Protein AF-A0A2D4N8Z3-F1 (afdb_monomer_lite)

Foldseek 3Di:
DPFDADPVRHTDAQADDDPDDPVVRVVNSVVSVVVVCVVVVVVPCVVPVPPPPPPLLPPPPLCDVVLDPPPDPPCVSVVVSVVSCVVNVVDPPDDQALVNLVVVLVVLVVLLVVLVVLVVVQVVLVVVPPPDDPVVNVVCCVVVVRNQDPVSNVVSVVSNVVSVVSSVVSVVVSVVNPPPDDPPPPPPPPDDDDDDDDDDDDDDDDDPDDDDDDDD

Sequence (216 aa):
MLPIDDASGKQLVAEAIHSGKKKEAMIQCSLEACRILDARGVLRQEAVSRKRKAKNWEEEDFYDSDDDIFLDRTGVIEQKRLNRMKKAGKIDEKPETYDSLVAKLHAAERELSEIAEKLKSSSTTQSHSATQDSLDEFMTEIKSECSVDSVTRKKLHLRTFELRKEQQRLKGLIKIVTPASMPELKSQLQNQHPESQNKPKKLTLPLFGAMKGGSK

pLDDT: mean 75.11, std 15.16, range [33.44, 95.69]

Secondary structure (DSSP, 8-state):
----B-TTSPBP------SS-HHHHHHHHHHHHHHHHHHTTTTTHHHH--------TTTS-SS-TT--GGG-SS-HHHHHHHHHHHHTTSS--PPPPHHHHHHHHHHHHHHHHHHHHHHHHHHHTTTT-TT--HHHHHHHHHHHS----HHHHHHHHHHHHHHHHHHHHHHHHHHHHS---PPP---TTS--------PPPP--------------

Radius of gyration: 39.73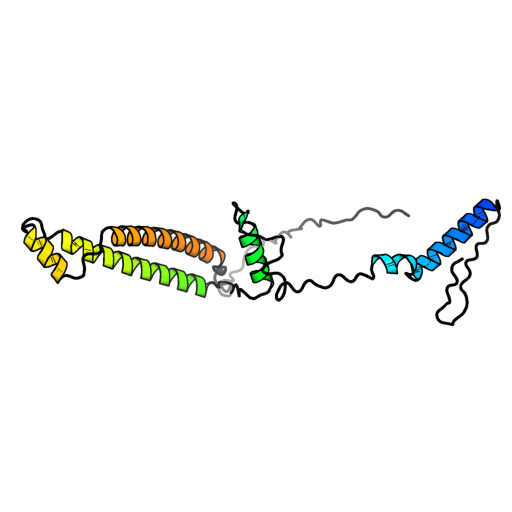 Å; chains: 1; bounding box: 90×36×114 Å

Organism: NCBI:txid129469

Structure (mmCIF, N/CA/C/O backbone):
data_AF-A0A2D4N8Z3-F1
#
_entry.id   AF-A0A2D4N8Z3-F1
#
loop_
_atom_site.group_PDB
_atom_site.id
_atom_site.type_symbol
_atom_site.label_atom_id
_atom_site.label_alt_id
_atom_site.label_comp_id
_atom_site.label_asym_id
_atom_site.label_entity_id
_atom_site.label_seq_id
_atom_site.pdbx_PDB_ins_code
_atom_site.Cartn_x
_atom_site.Cartn_y
_atom_site.Cartn_z
_atom_site.occupancy
_atom_site.B_iso_or_equiv
_atom_site.auth_seq_id
_atom_site.auth_comp_id
_atom_site.auth_asym_id
_atom_site.auth_atom_id
_atom_site.pdbx_PDB_model_num
ATOM 1 N N . MET A 1 1 ? 40.801 -1.150 -44.425 1.00 55.19 1 MET A N 1
ATOM 2 C CA . MET A 1 1 ? 39.730 -2.147 -44.232 1.00 55.19 1 MET A CA 1
ATOM 3 C C . MET A 1 1 ? 40.100 -2.973 -43.021 1.00 55.19 1 MET A C 1
ATOM 5 O O . MET A 1 1 ? 41.228 -3.449 -42.985 1.00 55.19 1 MET A O 1
ATOM 9 N N . LEU A 1 2 ? 39.219 -3.072 -42.022 1.00 66.56 2 LEU A N 1
ATOM 10 C CA . LEU A 1 2 ? 39.404 -4.052 -40.950 1.00 66.56 2 LEU A CA 1
ATOM 11 C C . LEU A 1 2 ? 39.270 -5.446 -41.588 1.00 66.56 2 LEU A C 1
ATOM 13 O O . LEU A 1 2 ? 38.292 -5.658 -42.307 1.00 66.56 2 LEU A O 1
ATOM 17 N N . PRO A 1 3 ? 40.231 -6.364 -41.406 1.00 73.69 3 PRO A N 1
ATOM 18 C CA . PRO A 1 3 ? 40.090 -7.725 -41.903 1.00 73.69 3 PRO A CA 1
ATOM 19 C C . PRO A 1 3 ? 38.982 -8.419 -41.111 1.00 73.69 3 PRO A C 1
ATOM 21 O O . PRO A 1 3 ? 39.050 -8.519 -39.888 1.00 73.69 3 PRO A O 1
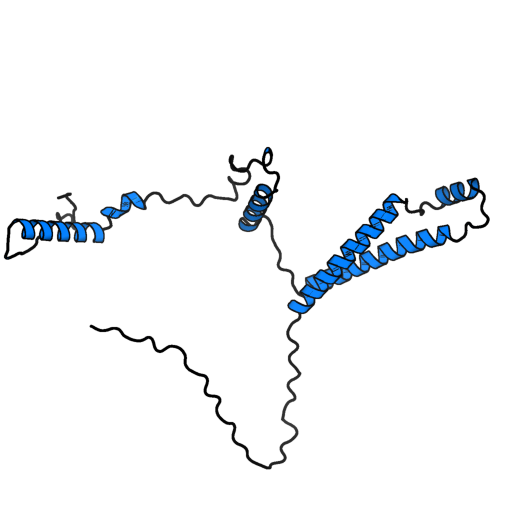ATOM 24 N N . ILE A 1 4 ? 37.930 -8.834 -41.813 1.00 74.31 4 ILE A N 1
ATOM 25 C CA . ILE A 1 4 ? 36.803 -9.563 -41.238 1.00 74.31 4 ILE A CA 1
ATOM 26 C C . ILE A 1 4 ? 36.542 -10.754 -42.130 1.00 74.31 4 ILE A C 1
ATOM 28 O O . ILE A 1 4 ? 36.331 -10.597 -43.333 1.00 74.31 4 ILE A O 1
ATOM 32 N N . ASP A 1 5 ? 36.528 -11.927 -41.521 1.00 81.44 5 ASP A N 1
ATOM 33 C CA . ASP A 1 5 ? 36.299 -13.175 -42.225 1.00 81.44 5 ASP A CA 1
ATOM 34 C C . ASP A 1 5 ? 34.818 -13.542 -42.203 1.00 81.44 5 ASP A C 1
ATOM 36 O O . ASP A 1 5 ? 34.089 -13.280 -41.243 1.00 81.44 5 ASP A O 1
ATOM 40 N N . ASP A 1 6 ? 34.334 -14.121 -43.295 1.00 74.75 6 ASP A N 1
ATOM 41 C CA . ASP A 1 6 ? 33.031 -14.770 -43.361 1.00 74.75 6 ASP A CA 1
ATOM 42 C C . ASP A 1 6 ? 32.989 -16.043 -42.501 1.00 74.75 6 ASP A C 1
ATOM 44 O O . ASP A 1 6 ? 34.025 -16.566 -42.102 1.00 74.75 6 ASP A O 1
ATOM 48 N N . ALA A 1 7 ? 31.799 -16.596 -42.253 1.00 73.56 7 ALA A N 1
ATOM 49 C CA . ALA A 1 7 ? 31.618 -17.849 -41.509 1.00 73.56 7 ALA A CA 1
ATOM 50 C C . ALA A 1 7 ? 32.397 -19.039 -42.115 1.00 73.56 7 ALA A C 1
ATOM 52 O O . ALA A 1 7 ? 32.609 -20.050 -41.456 1.00 73.56 7 ALA A O 1
ATOM 53 N N . SER A 1 8 ? 32.842 -18.906 -43.369 1.00 76.31 8 SER A N 1
ATOM 54 C CA . SER A 1 8 ? 33.697 -19.860 -44.086 1.00 76.31 8 SER A CA 1
ATOM 55 C C . SER A 1 8 ? 35.198 -19.505 -44.068 1.00 76.31 8 SER A C 1
ATOM 57 O O . SER A 1 8 ? 35.959 -20.084 -44.839 1.00 76.31 8 SER A O 1
ATOM 59 N N . GLY A 1 9 ? 35.634 -18.532 -43.258 1.00 75.56 9 GLY A N 1
ATOM 60 C CA . GLY A 1 9 ? 37.043 -18.135 -43.107 1.00 75.56 9 GLY A CA 1
ATOM 61 C C . GLY A 1 9 ? 37.635 -17.346 -44.283 1.00 75.56 9 GLY A C 1
ATOM 62 O O . GLY A 1 9 ? 38.851 -17.230 -44.393 1.00 75.56 9 GLY A O 1
ATOM 63 N N . LYS A 1 10 ? 36.799 -16.838 -45.197 1.00 80.38 10 LYS A N 1
ATOM 64 C CA . LYS A 1 10 ? 37.240 -16.007 -46.328 1.00 80.38 10 LYS A CA 1
ATOM 65 C C . LYS A 1 10 ? 37.156 -14.533 -45.963 1.00 80.38 10 LYS A C 1
ATOM 67 O O . LYS A 1 10 ? 36.121 -14.102 -45.458 1.00 80.38 10 LYS A O 1
ATOM 72 N N . GLN A 1 11 ? 38.190 -13.766 -46.298 1.00 80.69 11 GLN A N 1
ATOM 73 C CA . GLN A 1 11 ? 38.194 -12.323 -46.084 1.00 80.69 11 GLN A CA 1
ATOM 74 C C . GLN A 1 11 ? 37.061 -11.656 -46.870 1.00 80.69 11 GLN A C 1
ATOM 76 O O . GLN A 1 11 ? 36.937 -11.831 -48.084 1.00 80.69 11 GLN A O 1
ATOM 81 N N . LEU A 1 12 ? 36.252 -10.858 -46.179 1.00 79.94 12 LEU A N 1
ATOM 82 C CA . LEU A 1 12 ? 35.249 -10.024 -46.818 1.00 79.94 12 LEU A CA 1
ATOM 83 C C . LEU A 1 12 ? 35.887 -8.815 -47.493 1.00 79.94 12 LEU A C 1
ATOM 85 O O . LEU A 1 12 ? 36.672 -8.080 -46.889 1.00 79.94 12 LEU A O 1
ATOM 89 N N . VAL A 1 13 ? 35.463 -8.569 -48.729 1.00 82.62 13 VAL A N 1
ATOM 90 C CA . VAL A 1 13 ? 35.877 -7.416 -49.524 1.00 82.62 13 VAL A CA 1
ATOM 91 C C . VAL A 1 13 ? 34.629 -6.653 -49.955 1.00 82.62 13 VAL A C 1
ATOM 93 O O . VAL A 1 13 ? 33.681 -7.240 -50.469 1.00 82.62 13 VAL A O 1
ATOM 96 N N . ALA A 1 14 ? 34.621 -5.343 -49.709 1.00 84.88 14 ALA A N 1
ATOM 97 C CA . ALA A 1 14 ? 33.576 -4.449 -50.189 1.00 84.88 14 ALA A CA 1
ATOM 98 C C . ALA A 1 14 ? 33.980 -3.890 -51.557 1.00 84.88 14 ALA A C 1
ATOM 100 O O . ALA A 1 14 ? 34.987 -3.188 -51.672 1.00 84.88 14 ALA A O 1
ATOM 101 N N . GLU A 1 15 ? 33.184 -4.172 -52.582 1.00 82.75 15 GLU A N 1
ATOM 102 C CA . GLU A 1 15 ? 33.399 -3.685 -53.944 1.00 82.75 15 GLU A CA 1
ATOM 103 C C . GLU A 1 15 ? 32.228 -2.798 -54.367 1.00 82.75 15 GLU A C 1
ATOM 105 O O . GLU A 1 15 ? 31.073 -3.083 -54.058 1.00 82.75 15 GLU A O 1
ATOM 110 N N . ALA A 1 16 ? 32.524 -1.707 -55.072 1.00 84.56 16 ALA A N 1
ATOM 111 C CA . ALA A 1 16 ? 31.513 -0.809 -55.617 1.00 84.56 16 ALA A CA 1
ATOM 112 C C . ALA A 1 16 ? 31.880 -0.436 -57.055 1.00 84.56 16 ALA A C 1
ATOM 114 O O . ALA A 1 16 ? 32.985 0.042 -57.322 1.00 84.56 16 ALA A O 1
ATOM 115 N N . ILE A 1 17 ? 30.942 -0.640 -57.980 1.00 83.44 17 ILE A N 1
ATOM 116 C CA . ILE A 1 17 ? 31.103 -0.286 -59.392 1.00 83.44 17 ILE A CA 1
ATOM 117 C C . ILE A 1 17 ? 30.515 1.111 -59.588 1.00 83.44 17 ILE A C 1
ATOM 119 O O . ILE A 1 17 ? 29.302 1.292 -59.511 1.00 83.44 17 ILE A O 1
ATOM 123 N N . HIS A 1 18 ? 31.369 2.107 -59.837 1.00 84.06 18 HIS A N 1
ATOM 124 C CA . HIS A 1 18 ? 30.940 3.487 -60.086 1.00 84.06 18 HIS A CA 1
ATOM 125 C C . HIS A 1 18 ? 31.576 4.041 -61.359 1.00 84.06 18 HIS A C 1
ATOM 127 O O . HIS A 1 18 ? 32.795 4.182 -61.443 1.00 84.06 18 HIS A O 1
ATOM 133 N N . SER A 1 19 ? 30.743 4.401 -62.336 1.00 77.94 19 SER A N 1
ATOM 134 C CA . SER A 1 19 ? 31.169 5.067 -63.570 1.00 77.94 19 SER A CA 1
ATOM 135 C C . SER A 1 19 ? 31.131 6.586 -63.379 1.00 77.94 19 SER A C 1
ATOM 137 O O . SER A 1 19 ? 30.211 7.261 -63.835 1.00 77.94 19 SER A O 1
ATOM 139 N N . GLY A 1 20 ? 32.116 7.128 -62.659 1.00 82.12 20 GLY A N 1
ATOM 140 C CA . GLY A 1 20 ? 32.196 8.558 -62.348 1.00 82.12 20 GLY A CA 1
ATOM 141 C C . GLY A 1 20 ? 33.556 8.979 -61.790 1.00 82.12 20 GLY A C 1
ATOM 142 O O . GLY A 1 20 ? 34.587 8.376 -62.088 1.00 82.12 20 GLY A O 1
ATOM 143 N N . LYS A 1 21 ? 33.592 10.040 -60.972 1.00 87.62 21 LYS A N 1
ATOM 144 C CA . LYS A 1 21 ? 34.851 10.548 -60.394 1.00 87.62 21 LYS A CA 1
ATOM 145 C C . LYS A 1 21 ? 35.419 9.557 -59.370 1.00 87.62 21 LYS A C 1
ATOM 147 O O . LYS A 1 21 ? 34.685 9.020 -58.545 1.00 87.62 21 LYS A O 1
ATOM 152 N N . LYS A 1 22 ? 36.752 9.418 -59.316 1.00 87.31 22 LYS A N 1
ATOM 153 C CA . LYS A 1 22 ? 37.460 8.546 -58.346 1.00 87.31 22 LYS A CA 1
ATOM 154 C C . LYS A 1 22 ? 37.042 8.788 -56.886 1.00 87.31 22 LYS A C 1
ATOM 156 O O . LYS A 1 22 ? 36.983 7.847 -56.101 1.00 87.31 22 LYS A O 1
ATOM 161 N N . LYS A 1 23 ? 36.738 10.041 -56.521 1.00 88.88 23 LYS A N 1
ATOM 162 C CA . LYS A 1 23 ? 36.274 10.402 -55.169 1.00 88.88 23 LYS A CA 1
ATOM 163 C C . LYS A 1 23 ? 34.914 9.783 -54.836 1.00 88.88 23 LYS A C 1
ATOM 165 O O . LYS A 1 23 ? 34.728 9.303 -53.727 1.00 88.88 23 LYS A O 1
ATOM 170 N N . GLU A 1 24 ? 33.992 9.751 -55.790 1.00 88.50 24 GLU A N 1
ATOM 171 C CA . GLU A 1 24 ? 32.655 9.182 -55.591 1.00 88.50 24 GLU A CA 1
ATOM 172 C C . GLU A 1 24 ? 32.711 7.655 -55.509 1.00 88.50 24 GLU A C 1
ATOM 174 O O . GLU A 1 24 ? 32.076 7.076 -54.634 1.00 88.50 24 GLU A O 1
ATOM 179 N N . ALA A 1 25 ? 33.553 7.013 -56.328 1.00 88.81 25 ALA A N 1
ATOM 180 C CA . ALA A 1 25 ? 33.788 5.569 -56.252 1.00 88.81 25 ALA A CA 1
ATOM 181 C C . ALA A 1 25 ? 34.316 5.145 -54.868 1.00 88.81 25 ALA A C 1
ATOM 183 O O . ALA A 1 25 ? 33.864 4.155 -54.297 1.00 88.81 25 ALA A O 1
ATOM 184 N N . MET A 1 26 ? 35.229 5.936 -54.294 1.00 88.25 26 MET A N 1
ATOM 185 C CA . MET A 1 26 ? 35.766 5.700 -52.951 1.00 88.25 26 MET A CA 1
ATOM 186 C C . MET A 1 26 ? 34.698 5.856 -51.864 1.00 88.25 26 MET A C 1
ATOM 188 O O . MET A 1 26 ? 34.620 5.021 -50.967 1.00 88.25 26 MET A O 1
ATOM 192 N N . ILE A 1 27 ? 33.861 6.894 -51.957 1.00 91.25 27 ILE A N 1
ATOM 193 C CA . ILE A 1 27 ? 32.764 7.115 -51.007 1.00 91.25 27 ILE A CA 1
ATOM 194 C C . ILE A 1 27 ? 31.776 5.942 -51.066 1.00 91.25 27 ILE A C 1
ATOM 196 O O . ILE A 1 27 ? 31.441 5.386 -50.024 1.00 91.25 27 ILE A O 1
ATOM 200 N N . GLN A 1 28 ? 31.376 5.500 -52.260 1.00 90.25 28 GLN A N 1
ATOM 201 C CA . GLN A 1 28 ? 30.469 4.355 -52.418 1.00 90.25 28 GLN A CA 1
ATOM 202 C C . GLN A 1 28 ? 31.070 3.055 -51.862 1.00 90.25 28 GLN A C 1
ATOM 204 O O . GLN A 1 28 ? 30.421 2.368 -51.080 1.00 90.25 28 GLN A O 1
ATOM 209 N N . CYS A 1 29 ? 32.340 2.765 -52.163 1.00 90.06 29 CYS A N 1
ATOM 210 C CA . CYS A 1 29 ? 33.059 1.617 -51.597 1.00 90.06 29 CYS A CA 1
ATOM 211 C C . CYS A 1 29 ? 33.115 1.672 -50.057 1.00 90.06 29 CYS A C 1
ATOM 213 O O . CYS A 1 29 ? 32.877 0.669 -49.384 1.00 90.06 29 CYS A O 1
ATOM 215 N N . SER A 1 30 ? 33.360 2.854 -49.478 1.00 89.81 30 SER A N 1
ATOM 216 C CA . SER A 1 30 ? 33.362 3.032 -48.021 1.00 89.81 30 SER A CA 1
ATOM 217 C C . SER A 1 30 ? 31.981 2.828 -47.389 1.00 89.81 30 SER A C 1
ATOM 219 O O . SER A 1 30 ? 31.884 2.223 -46.323 1.00 89.81 30 SER A O 1
ATOM 221 N N . LEU A 1 31 ? 30.909 3.264 -48.058 1.00 91.06 31 LEU A N 1
ATOM 222 C CA . LEU A 1 31 ? 29.537 3.082 -47.586 1.00 91.06 31 LEU A CA 1
ATOM 223 C C . LEU A 1 31 ? 29.117 1.611 -47.617 1.00 91.06 31 LEU A C 1
ATOM 225 O O . LEU A 1 31 ? 28.527 1.133 -46.649 1.00 91.06 31 LEU A O 1
ATOM 229 N N . GLU A 1 32 ? 29.461 0.882 -48.679 1.00 90.50 32 GLU A N 1
ATOM 230 C CA . GLU A 1 32 ? 29.228 -0.564 -48.759 1.00 90.50 32 GLU A CA 1
ATOM 231 C C . GLU A 1 32 ? 29.992 -1.322 -47.671 1.00 90.50 32 GLU A C 1
ATOM 233 O O . GLU A 1 32 ? 29.426 -2.179 -46.992 1.00 90.50 32 GLU A O 1
ATOM 238 N N . ALA A 1 33 ? 31.240 -0.937 -47.396 1.00 90.12 33 ALA A N 1
ATOM 239 C CA . ALA A 1 33 ? 31.985 -1.509 -46.281 1.00 90.12 33 ALA A CA 1
ATOM 240 C C . ALA A 1 33 ? 31.293 -1.262 -44.929 1.00 90.12 33 ALA A C 1
ATOM 242 O O . ALA A 1 33 ? 31.143 -2.189 -44.136 1.00 90.12 33 ALA A O 1
ATOM 243 N N . CYS A 1 34 ? 30.816 -0.041 -44.667 1.00 88.56 34 CYS A N 1
ATOM 244 C CA . CYS A 1 34 ? 30.074 0.268 -43.442 1.00 88.56 34 CYS A CA 1
ATOM 245 C C . CYS A 1 34 ? 28.765 -0.531 -43.322 1.00 88.56 34 CYS A C 1
ATOM 247 O O . CYS A 1 34 ? 28.441 -0.985 -42.225 1.00 88.56 34 CYS A O 1
ATOM 249 N N . ARG A 1 35 ? 28.041 -0.753 -44.427 1.00 88.50 35 ARG A N 1
ATOM 250 C CA . ARG A 1 35 ? 26.826 -1.590 -44.452 1.00 88.50 35 ARG A CA 1
ATOM 251 C C . ARG A 1 35 ? 27.125 -3.038 -44.076 1.00 88.50 35 ARG A C 1
ATOM 253 O O . ARG A 1 35 ? 26.424 -3.607 -43.242 1.00 88.50 35 ARG A O 1
ATOM 260 N N . ILE A 1 36 ? 28.188 -3.610 -44.639 1.00 86.94 36 ILE A N 1
ATOM 261 C CA . ILE A 1 36 ? 28.634 -4.978 -44.336 1.00 86.94 36 ILE A CA 1
ATOM 262 C C . ILE A 1 36 ? 29.028 -5.113 -42.855 1.00 86.94 36 ILE A C 1
ATOM 264 O O . ILE A 1 36 ? 28.677 -6.096 -42.201 1.00 86.94 36 ILE A O 1
ATOM 268 N N . LEU A 1 37 ? 29.718 -4.109 -42.305 1.00 85.12 37 LEU A N 1
ATOM 269 C CA . LEU A 1 37 ? 30.129 -4.069 -40.898 1.00 85.12 37 LEU A CA 1
ATOM 270 C C . LEU A 1 37 ? 28.944 -3.978 -39.922 1.00 85.12 37 LEU A C 1
ATOM 272 O O . LEU A 1 37 ? 28.943 -4.662 -38.895 1.00 85.12 37 LEU A O 1
ATOM 276 N N . ASP A 1 38 ? 27.940 -3.153 -40.234 1.00 84.56 38 ASP A N 1
ATOM 277 C CA . ASP A 1 38 ? 26.738 -2.992 -39.403 1.00 84.56 38 ASP A CA 1
ATOM 278 C C . ASP A 1 38 ? 25.848 -4.242 -39.457 1.00 84.56 38 ASP A C 1
ATOM 280 O O . ASP A 1 38 ? 25.388 -4.708 -38.416 1.00 84.56 38 ASP A O 1
ATOM 284 N N . ALA A 1 39 ? 25.697 -4.867 -40.634 1.00 83.31 39 ALA A N 1
ATOM 285 C CA . ALA A 1 39 ? 24.943 -6.115 -40.797 1.00 83.31 39 ALA A CA 1
ATOM 286 C C . ALA A 1 39 ? 25.495 -7.269 -39.942 1.00 83.31 39 ALA A C 1
ATOM 288 O O . ALA A 1 39 ? 24.745 -8.144 -39.512 1.00 83.31 39 ALA A O 1
ATOM 289 N N . ARG A 1 40 ? 26.803 -7.261 -39.655 1.00 79.94 40 ARG A N 1
ATOM 290 C CA . ARG A 1 40 ? 27.448 -8.234 -38.760 1.00 79.94 40 ARG A CA 1
ATOM 291 C C . ARG A 1 40 ? 27.482 -7.821 -37.295 1.00 79.94 40 ARG A C 1
ATOM 293 O O . ARG A 1 40 ? 27.953 -8.587 -36.461 1.00 79.94 40 ARG A O 1
ATOM 300 N N . GLY A 1 41 ? 27.010 -6.620 -36.968 1.00 78.00 41 GLY A N 1
ATOM 301 C CA . GLY A 1 41 ? 26.945 -6.122 -35.597 1.00 78.00 41 GLY A CA 1
ATOM 302 C C . GLY A 1 41 ? 28.301 -5.793 -34.963 1.00 78.00 41 GLY A C 1
ATOM 303 O O . GLY A 1 41 ? 28.340 -5.479 -33.773 1.00 78.00 41 GLY A O 1
ATOM 304 N N . VAL A 1 42 ? 29.398 -5.802 -35.732 1.00 78.00 42 VAL A N 1
ATOM 305 C CA . VAL A 1 42 ? 30.759 -5.521 -35.232 1.00 78.00 42 VAL A CA 1
ATOM 306 C C . VAL A 1 42 ? 30.869 -4.080 -34.723 1.00 78.00 42 VAL A C 1
ATOM 308 O O . VAL A 1 42 ? 31.531 -3.820 -33.725 1.00 78.00 42 VAL A O 1
ATOM 311 N N . LEU A 1 43 ? 30.148 -3.140 -35.344 1.00 72.25 43 LEU A N 1
ATOM 312 C CA . LEU A 1 43 ? 30.168 -1.721 -34.962 1.00 72.25 43 LEU A CA 1
ATOM 313 C C . LEU A 1 43 ? 29.437 -1.414 -33.644 1.00 72.25 43 LEU A C 1
ATOM 315 O O . LEU A 1 43 ? 29.657 -0.356 -33.060 1.00 72.25 43 LEU A O 1
ATOM 319 N N . ARG A 1 44 ? 28.545 -2.298 -33.173 1.00 67.50 44 ARG A N 1
ATOM 320 C CA . ARG A 1 44 ? 27.680 -2.041 -32.002 1.00 67.50 44 ARG A CA 1
ATOM 321 C C . ARG A 1 44 ? 28.031 -2.874 -30.769 1.00 67.50 44 ARG A C 1
ATOM 323 O O . ARG A 1 44 ? 27.506 -2.594 -29.692 1.00 67.50 44 ARG A O 1
ATOM 330 N N . GLN A 1 45 ? 28.915 -3.867 -30.886 1.00 61.34 45 GLN A N 1
ATOM 331 C CA . GLN A 1 45 ? 29.273 -4.759 -29.776 1.00 61.34 45 GLN A CA 1
ATOM 332 C C . GLN A 1 45 ? 29.894 -4.025 -28.571 1.00 61.34 45 GLN A C 1
ATOM 334 O O . GLN A 1 45 ? 29.578 -4.370 -27.432 1.00 61.34 45 GLN A O 1
ATOM 339 N N . GLU A 1 46 ? 30.692 -2.974 -28.780 1.00 57.69 46 GLU A N 1
ATOM 340 C CA . GLU A 1 46 ? 31.329 -2.217 -27.683 1.00 57.69 46 GLU A CA 1
ATOM 341 C C . GLU A 1 46 ? 30.337 -1.399 -26.836 1.00 57.69 46 GLU A C 1
ATOM 343 O O . GLU A 1 46 ? 30.551 -1.200 -25.639 1.00 57.69 46 GLU A O 1
ATOM 348 N N . ALA A 1 47 ? 29.214 -0.964 -27.417 1.00 57.12 47 ALA A N 1
ATOM 349 C CA . ALA A 1 47 ? 28.211 -0.161 -26.713 1.00 57.12 47 ALA A CA 1
ATOM 350 C C . ALA A 1 47 ? 27.174 -1.004 -25.944 1.00 57.12 47 ALA A C 1
ATOM 352 O O . ALA A 1 47 ? 26.507 -0.485 -25.049 1.00 57.12 47 ALA A O 1
ATOM 353 N N . VAL A 1 48 ? 27.034 -2.296 -26.270 1.00 55.00 48 VAL A N 1
ATOM 354 C CA . VAL A 1 48 ? 25.950 -3.164 -25.760 1.00 55.00 48 VAL A CA 1
ATOM 355 C C . VAL A 1 48 ? 26.467 -4.317 -24.881 1.00 55.00 48 VAL A C 1
ATOM 357 O O . VAL A 1 48 ? 25.696 -4.896 -24.117 1.00 55.00 48 VAL A O 1
ATOM 360 N N . SER A 1 49 ? 27.769 -4.635 -24.899 1.00 53.34 49 SER A N 1
ATOM 361 C CA . SER A 1 49 ? 28.336 -5.755 -24.120 1.00 53.34 49 SER A CA 1
ATOM 362 C C . SER A 1 49 ? 28.433 -5.509 -22.610 1.00 53.34 49 SER A C 1
ATOM 364 O O . SER A 1 49 ? 28.572 -6.463 -21.841 1.00 53.34 49 SER A O 1
ATOM 366 N N . ARG A 1 50 ? 28.267 -4.264 -22.139 1.00 58.50 50 ARG A N 1
ATOM 367 C CA . ARG A 1 50 ? 28.010 -3.993 -20.717 1.00 58.50 50 ARG A CA 1
ATOM 368 C C . ARG A 1 50 ? 26.569 -4.372 -20.387 1.00 58.50 50 ARG A C 1
ATOM 370 O O . ARG A 1 50 ? 25.712 -3.515 -20.182 1.00 58.50 50 ARG A O 1
ATOM 377 N N . LYS A 1 51 ? 26.311 -5.681 -20.324 1.00 58.38 51 LYS A N 1
ATOM 378 C CA . LYS A 1 51 ? 25.109 -6.253 -19.721 1.00 58.38 51 LYS A CA 1
ATOM 379 C C . LYS A 1 51 ? 25.043 -5.709 -18.296 1.00 58.38 51 LYS A C 1
ATOM 381 O O . LYS A 1 51 ? 25.799 -6.144 -17.429 1.00 58.38 51 LYS A O 1
ATOM 386 N N . ARG A 1 52 ? 24.209 -4.687 -18.074 1.00 62.19 52 ARG A N 1
ATOM 387 C CA . ARG A 1 52 ? 23.958 -4.148 -16.735 1.00 62.19 52 ARG A CA 1
ATOM 388 C C . ARG A 1 52 ? 23.506 -5.336 -15.897 1.00 62.19 52 ARG A C 1
ATOM 390 O O . ARG A 1 52 ? 22.495 -5.953 -16.233 1.00 62.19 52 ARG A O 1
ATOM 397 N N . LYS A 1 53 ? 24.296 -5.711 -14.885 1.00 63.03 53 LYS A N 1
ATOM 398 C CA . LYS A 1 53 ? 23.872 -6.723 -13.917 1.00 63.03 53 LYS A CA 1
ATOM 399 C C . LYS A 1 53 ? 22.497 -6.280 -13.424 1.00 63.03 53 LYS A C 1
ATOM 401 O O . LYS A 1 53 ? 22.329 -5.109 -13.080 1.00 63.03 53 LYS A O 1
ATOM 406 N N . ALA A 1 54 ? 21.507 -7.166 -13.493 1.00 61.44 54 ALA A N 1
ATOM 407 C CA . ALA A 1 54 ? 20.225 -6.893 -12.868 1.00 61.44 54 ALA A CA 1
ATOM 408 C C . ALA A 1 54 ? 20.534 -6.677 -11.384 1.00 61.44 54 ALA A C 1
ATOM 410 O O . ALA A 1 54 ? 20.988 -7.608 -10.725 1.00 61.44 54 ALA A O 1
ATOM 411 N N . LYS A 1 55 ? 20.432 -5.424 -10.920 1.00 64.25 55 LYS A N 1
ATOM 412 C CA . LYS A 1 55 ? 20.714 -5.054 -9.530 1.00 64.25 55 LYS A CA 1
ATOM 413 C C . LYS A 1 55 ? 19.768 -5.903 -8.681 1.00 64.25 55 LYS A C 1
ATOM 415 O O . LYS A 1 55 ? 18.551 -5.796 -8.852 1.00 64.25 55 LYS A O 1
ATOM 420 N N . ASN A 1 56 ? 20.319 -6.825 -7.892 1.00 58.53 56 ASN A N 1
ATOM 421 C CA . ASN A 1 56 ? 19.526 -7.712 -7.054 1.00 58.53 56 ASN A CA 1
ATOM 422 C C . ASN A 1 56 ? 19.085 -6.905 -5.831 1.00 58.53 56 ASN A C 1
ATOM 424 O O . ASN A 1 56 ? 19.776 -6.857 -4.817 1.00 58.53 56 ASN A O 1
ATOM 428 N N . TRP A 1 57 ? 17.966 -6.189 -5.971 1.00 61.16 57 TRP A N 1
ATOM 429 C CA . TRP A 1 57 ? 17.443 -5.274 -4.949 1.00 61.16 57 TRP A CA 1
ATOM 430 C C . TRP A 1 57 ? 17.164 -5.963 -3.603 1.00 61.16 57 TRP A C 1
ATOM 432 O O . TRP A 1 57 ? 17.037 -5.280 -2.591 1.00 61.16 57 TRP A O 1
ATOM 442 N N . GLU A 1 58 ? 17.040 -7.292 -3.596 1.00 57.03 58 GLU A N 1
ATOM 443 C CA . GLU A 1 58 ? 16.733 -8.089 -2.410 1.00 57.03 58 GLU A CA 1
ATOM 444 C C . GLU A 1 58 ? 17.923 -8.232 -1.446 1.00 57.03 58 GLU A C 1
ATOM 446 O O . GLU A 1 58 ? 17.719 -8.223 -0.233 1.00 57.03 58 GLU A O 1
ATOM 451 N N . GLU A 1 59 ? 19.151 -8.323 -1.963 1.00 56.53 59 GLU A N 1
ATOM 452 C CA . GLU A 1 59 ? 20.330 -8.686 -1.160 1.00 56.53 59 GLU A CA 1
ATOM 453 C C . GLU A 1 59 ? 21.250 -7.494 -0.848 1.00 56.53 59 GLU A C 1
ATOM 455 O O . GLU A 1 59 ? 21.861 -7.469 0.218 1.00 56.53 59 GLU A O 1
ATOM 460 N N . GLU A 1 60 ? 21.329 -6.484 -1.725 1.00 56.53 60 GLU A N 1
ATOM 461 C CA . GLU A 1 60 ? 22.379 -5.446 -1.650 1.00 56.53 60 GLU A CA 1
ATOM 462 C C . GLU A 1 60 ? 21.865 -4.002 -1.457 1.00 56.53 60 GLU A C 1
ATOM 464 O O . GLU A 1 60 ? 22.664 -3.110 -1.194 1.00 56.53 60 GLU A O 1
ATOM 469 N N . ASP A 1 61 ? 20.556 -3.732 -1.568 1.00 61.84 61 ASP A N 1
ATOM 470 C CA . ASP A 1 61 ? 20.051 -2.368 -1.852 1.00 61.84 61 ASP A CA 1
ATOM 471 C C . ASP A 1 61 ? 19.072 -1.795 -0.811 1.00 61.84 61 ASP A C 1
ATOM 473 O O . ASP A 1 61 ? 18.262 -0.897 -1.073 1.00 61.84 61 ASP A O 1
ATOM 477 N N . PHE A 1 62 ? 19.094 -2.346 0.401 1.00 57.78 62 PHE A N 1
ATOM 478 C CA . PHE A 1 62 ? 18.274 -1.797 1.480 1.00 57.78 62 PHE A CA 1
ATOM 479 C C . PHE A 1 62 ? 18.894 -0.531 2.095 1.00 57.78 62 PHE A C 1
ATOM 481 O O . PHE A 1 62 ? 18.160 0.333 2.578 1.00 57.78 62 PHE A O 1
ATOM 488 N N . TYR A 1 63 ? 20.220 -0.403 1.998 1.00 61.44 63 TYR A N 1
ATOM 489 C CA . TYR A 1 63 ? 21.014 0.728 2.473 1.00 61.44 63 TYR A CA 1
ATOM 490 C C . TYR A 1 63 ? 22.051 1.119 1.410 1.00 61.44 63 TYR A C 1
ATOM 492 O O . TYR A 1 63 ? 23.252 0.953 1.621 1.00 61.44 63 TYR A O 1
ATOM 500 N N . ASP A 1 64 ? 21.591 1.581 0.243 1.00 70.31 64 ASP A N 1
ATOM 501 C CA . ASP A 1 64 ? 22.495 2.243 -0.706 1.00 70.31 64 ASP A CA 1
ATOM 502 C C . ASP A 1 64 ? 23.133 3.448 0.003 1.00 70.31 64 ASP A C 1
ATOM 504 O O . ASP A 1 64 ? 22.451 4.143 0.763 1.00 70.31 64 ASP A O 1
ATOM 508 N N . SER A 1 65 ? 24.428 3.696 -0.204 1.00 60.53 65 SER A N 1
ATOM 509 C CA . SER A 1 65 ? 25.157 4.746 0.529 1.00 60.53 65 SER A CA 1
ATOM 510 C C . SER A 1 65 ? 24.573 6.143 0.308 1.00 60.53 65 SER A C 1
ATOM 512 O O . SER A 1 65 ? 24.783 7.036 1.124 1.00 60.53 65 SER A O 1
ATOM 514 N N . ASP A 1 66 ? 23.829 6.311 -0.786 1.00 64.50 66 ASP A N 1
ATOM 515 C CA . ASP A 1 66 ? 23.171 7.557 -1.170 1.00 64.50 66 ASP A CA 1
ATOM 516 C C . ASP A 1 66 ? 21.803 7.760 -0.482 1.00 64.50 66 ASP A C 1
ATOM 518 O O . ASP A 1 66 ? 21.253 8.861 -0.519 1.00 64.50 66 ASP A O 1
ATOM 522 N N . ASP A 1 67 ? 21.250 6.731 0.168 1.00 69.12 67 ASP A N 1
ATOM 523 C CA . ASP A 1 67 ? 19.939 6.743 0.829 1.00 69.12 67 ASP A CA 1
ATOM 524 C C . ASP A 1 67 ? 20.071 6.875 2.371 1.00 69.12 67 ASP A C 1
ATOM 526 O O . ASP A 1 67 ? 19.452 6.128 3.136 1.00 69.12 67 ASP A O 1
ATOM 530 N N . ASP A 1 68 ? 20.875 7.835 2.853 1.00 75.38 68 ASP A N 1
ATOM 531 C CA . ASP A 1 68 ? 21.000 8.145 4.289 1.00 75.38 68 ASP A CA 1
ATOM 532 C C . ASP A 1 68 ? 19.810 8.977 4.810 1.00 75.38 68 ASP A C 1
ATOM 534 O O . ASP A 1 68 ? 19.544 10.100 4.374 1.00 75.38 68 ASP A O 1
ATOM 538 N N . ILE A 1 69 ? 19.113 8.423 5.805 1.00 79.75 69 ILE A N 1
ATOM 539 C CA . ILE A 1 69 ? 17.943 9.010 6.471 1.00 79.75 69 ILE A CA 1
ATOM 540 C C . ILE A 1 69 ? 18.314 10.282 7.251 1.00 79.75 69 ILE A C 1
ATOM 542 O O . ILE A 1 69 ? 17.458 11.143 7.453 1.00 79.75 69 ILE A O 1
ATOM 546 N N . PHE A 1 70 ? 19.573 10.443 7.677 1.00 82.38 70 PHE A N 1
ATOM 547 C CA . PHE A 1 70 ? 19.990 11.536 8.562 1.00 82.38 70 PHE A CA 1
ATOM 548 C C . PHE A 1 70 ? 19.689 12.940 8.004 1.00 82.38 70 PHE A C 1
ATOM 550 O O . PHE A 1 70 ? 19.342 13.846 8.764 1.00 82.38 70 PHE A O 1
ATOM 557 N N . LEU A 1 71 ? 19.773 13.130 6.681 1.00 80.62 71 LEU A N 1
ATOM 558 C CA . LEU A 1 71 ? 19.477 14.410 6.024 1.00 80.62 71 LEU A CA 1
ATOM 559 C C . LEU A 1 71 ? 18.059 14.498 5.433 1.00 80.62 71 LEU A C 1
ATOM 561 O O . LEU A 1 71 ? 17.664 15.568 4.956 1.00 80.62 71 LEU A O 1
ATOM 565 N N . ASP A 1 72 ? 17.267 13.426 5.479 1.00 84.06 72 ASP A N 1
ATOM 566 C CA . ASP A 1 72 ? 15.927 13.408 4.893 1.00 84.06 72 ASP A CA 1
ATOM 567 C C . ASP A 1 72 ? 14.867 13.919 5.873 1.00 84.06 72 ASP A C 1
ATOM 569 O O . ASP A 1 72 ? 14.333 13.201 6.715 1.00 84.06 72 ASP A O 1
ATOM 573 N N . ARG A 1 73 ? 14.506 15.194 5.715 1.00 82.69 73 ARG A N 1
ATOM 574 C CA . ARG A 1 73 ? 13.408 15.820 6.466 1.00 82.69 73 ARG A CA 1
ATOM 575 C C . ARG A 1 73 ? 12.018 15.505 5.897 1.00 82.69 73 ARG A C 1
ATOM 577 O O . ARG A 1 73 ? 11.025 15.847 6.532 1.00 82.69 73 ARG A O 1
ATOM 584 N N . THR A 1 74 ? 11.919 14.921 4.701 1.00 86.31 74 THR A N 1
ATOM 585 C CA . THR A 1 74 ? 10.649 14.680 3.989 1.00 86.31 74 THR A CA 1
ATOM 586 C C . THR A 1 74 ? 10.192 13.219 4.090 1.00 86.31 74 THR A C 1
ATOM 588 O O . THR A 1 74 ? 9.009 12.933 3.908 1.00 86.31 74 THR A O 1
ATOM 591 N N . GLY A 1 75 ? 11.098 12.291 4.413 1.00 84.62 75 GLY A N 1
ATOM 592 C CA . GLY A 1 75 ? 10.813 10.855 4.515 1.00 84.62 75 GLY A CA 1
ATOM 593 C C . GLY A 1 75 ? 10.655 10.170 3.152 1.00 84.62 75 GLY A C 1
ATOM 594 O O . GLY A 1 75 ? 10.054 9.100 3.049 1.00 84.62 75 GLY A O 1
ATOM 595 N N . VAL A 1 76 ? 11.161 10.792 2.085 1.00 84.38 76 VAL A N 1
ATOM 596 C CA . VAL A 1 76 ? 11.107 10.264 0.714 1.00 84.38 76 VAL A CA 1
ATOM 597 C C . VAL A 1 76 ? 12.001 9.034 0.570 1.00 84.38 76 VAL A C 1
ATOM 599 O O . VAL A 1 76 ? 11.639 8.099 -0.148 1.00 84.38 76 VAL A O 1
ATOM 602 N N . ILE A 1 77 ? 13.145 9.014 1.252 1.00 83.44 77 ILE A N 1
ATOM 603 C CA . ILE A 1 77 ? 14.087 7.891 1.240 1.00 83.44 77 ILE A CA 1
ATOM 604 C C . ILE A 1 77 ? 13.421 6.656 1.850 1.00 83.44 77 ILE A C 1
ATOM 606 O O . ILE A 1 77 ? 13.406 5.583 1.248 1.00 83.44 77 ILE A O 1
ATOM 610 N N . GLU A 1 78 ? 12.754 6.838 2.987 1.00 83.31 78 GLU A N 1
ATOM 611 C CA . GLU A 1 78 ? 12.025 5.775 3.675 1.00 83.31 78 GLU A CA 1
ATOM 612 C C . GLU A 1 78 ? 10.886 5.207 2.806 1.00 83.31 78 GLU A C 1
ATOM 614 O O . GLU A 1 78 ? 10.718 3.992 2.688 1.00 83.31 78 GLU A O 1
ATOM 619 N N . GLN A 1 79 ? 10.148 6.070 2.098 1.00 85.44 79 GLN A N 1
ATOM 620 C CA . GLN A 1 79 ? 9.119 5.637 1.144 1.00 85.44 79 GLN A CA 1
ATOM 621 C C . GLN A 1 79 ? 9.700 4.852 -0.038 1.00 85.44 79 GLN A C 1
ATOM 623 O O . GLN A 1 79 ? 9.142 3.826 -0.433 1.00 85.44 79 GLN A O 1
ATOM 628 N N . LYS A 1 80 ? 10.820 5.306 -0.616 1.00 84.19 80 LYS A N 1
ATOM 629 C CA . LYS A 1 80 ? 11.510 4.577 -1.693 1.00 84.19 80 LYS A CA 1
ATOM 630 C C . LYS A 1 80 ? 11.964 3.205 -1.213 1.00 84.19 80 LYS A C 1
ATOM 632 O O . LYS A 1 80 ? 11.738 2.222 -1.917 1.00 84.19 80 LYS A O 1
ATOM 637 N N . ARG A 1 81 ? 12.516 3.123 -0.003 1.00 81.62 81 ARG A N 1
ATOM 638 C CA . ARG A 1 81 ? 12.926 1.874 0.641 1.00 81.62 81 ARG A CA 1
ATOM 639 C C . ARG A 1 81 ? 11.755 0.904 0.806 1.00 81.62 81 ARG A C 1
ATOM 641 O O . ARG A 1 81 ? 11.844 -0.237 0.358 1.00 81.62 81 ARG A O 1
ATOM 648 N N . LEU A 1 82 ? 10.630 1.372 1.346 1.00 81.12 82 LEU A N 1
ATOM 649 C CA . LEU A 1 82 ? 9.386 0.599 1.442 1.00 81.12 82 LEU A CA 1
ATOM 650 C C . LEU A 1 82 ? 8.905 0.104 0.072 1.00 81.12 82 LEU A C 1
ATOM 652 O O . LEU A 1 82 ? 8.564 -1.066 -0.076 1.00 81.12 82 LEU A O 1
ATOM 656 N N . ASN A 1 83 ? 8.928 0.957 -0.952 1.00 82.25 83 ASN A N 1
ATOM 657 C CA . ASN A 1 83 ? 8.537 0.570 -2.309 1.00 82.25 83 ASN A CA 1
ATOM 658 C C . ASN A 1 83 ? 9.478 -0.485 -2.913 1.00 82.25 83 ASN A C 1
ATOM 660 O O . ASN A 1 83 ? 9.012 -1.387 -3.612 1.00 82.25 83 ASN A O 1
ATOM 664 N N . ARG A 1 84 ? 10.784 -0.416 -2.623 1.00 79.69 84 ARG A N 1
ATOM 665 C CA . ARG A 1 84 ? 11.752 -1.451 -3.012 1.00 79.69 84 ARG A CA 1
ATOM 666 C C . ARG A 1 84 ? 11.459 -2.778 -2.315 1.00 79.69 84 ARG A C 1
ATOM 668 O O . ARG A 1 84 ? 11.395 -3.794 -2.998 1.00 79.69 84 ARG A O 1
ATOM 675 N N . MET A 1 85 ? 11.177 -2.767 -1.009 1.00 77.38 85 MET A N 1
ATOM 676 C CA . MET A 1 85 ? 10.775 -3.976 -0.273 1.00 77.38 85 MET A CA 1
ATOM 677 C C . MET A 1 85 ? 9.485 -4.597 -0.819 1.00 77.38 85 MET A C 1
ATOM 679 O O . MET A 1 85 ? 9.408 -5.816 -0.958 1.00 77.38 85 MET A O 1
ATOM 683 N N . LYS A 1 86 ? 8.486 -3.769 -1.158 1.00 78.12 86 LYS A N 1
ATOM 684 C CA . LYS A 1 86 ? 7.245 -4.226 -1.803 1.00 78.12 86 LYS A CA 1
ATOM 685 C C . LYS A 1 86 ? 7.527 -4.874 -3.155 1.00 78.12 86 LYS A C 1
ATOM 687 O O . LYS A 1 86 ? 7.024 -5.952 -3.440 1.00 78.12 86 LYS A O 1
ATOM 692 N N . LYS A 1 87 ? 8.372 -4.248 -3.980 1.00 76.19 87 LYS A N 1
ATOM 693 C CA . LYS A 1 87 ? 8.737 -4.774 -5.302 1.00 76.19 87 LYS A CA 1
ATOM 694 C C . LYS A 1 87 ? 9.558 -6.065 -5.225 1.00 76.19 87 LYS A C 1
ATOM 696 O O . LYS A 1 87 ? 9.435 -6.901 -6.112 1.00 76.19 87 LYS A O 1
ATOM 701 N N . ALA A 1 88 ? 10.363 -6.220 -4.177 1.00 74.62 88 ALA A N 1
ATOM 702 C CA . ALA A 1 88 ? 11.112 -7.439 -3.886 1.00 74.62 88 ALA A CA 1
ATOM 703 C C . ALA A 1 88 ? 10.239 -8.562 -3.291 1.00 74.62 88 ALA A C 1
ATOM 705 O O . ALA A 1 88 ? 10.749 -9.638 -3.017 1.00 74.62 88 ALA A O 1
ATOM 706 N N . GLY A 1 89 ? 8.939 -8.334 -3.061 1.00 67.44 89 GLY A N 1
ATOM 707 C CA . GLY A 1 89 ? 8.027 -9.362 -2.551 1.00 67.44 89 GLY A CA 1
ATOM 708 C C . GLY A 1 89 ? 8.225 -9.719 -1.075 1.00 67.44 89 GLY A C 1
ATOM 709 O O . GLY A 1 89 ? 7.565 -10.618 -0.576 1.00 67.44 89 GLY A O 1
ATOM 710 N N . LYS A 1 90 ? 9.086 -9.005 -0.334 1.00 66.00 90 LYS A N 1
ATOM 711 C CA . LYS A 1 90 ? 9.253 -9.227 1.115 1.00 66.00 90 LYS A CA 1
ATOM 712 C C . LYS A 1 90 ? 8.059 -8.722 1.929 1.00 66.00 90 LYS A C 1
ATOM 714 O O . LYS A 1 90 ? 7.872 -9.117 3.077 1.00 66.00 90 LYS A O 1
ATOM 719 N N . ILE A 1 91 ? 7.266 -7.832 1.333 1.00 65.94 91 ILE A N 1
ATOM 720 C CA . ILE A 1 91 ? 5.987 -7.366 1.864 1.00 65.94 91 ILE A CA 1
ATOM 721 C C . ILE A 1 91 ? 4.893 -7.940 0.965 1.00 65.94 91 ILE A C 1
ATOM 723 O O . ILE A 1 91 ? 4.628 -7.402 -0.109 1.00 65.94 91 ILE A O 1
ATOM 727 N N . ASP A 1 92 ? 4.257 -9.020 1.415 1.00 60.09 92 ASP A N 1
ATOM 728 C CA . ASP A 1 92 ? 3.079 -9.583 0.758 1.00 60.09 92 ASP A CA 1
ATOM 729 C C . ASP A 1 92 ? 1.872 -8.655 0.963 1.00 60.09 92 ASP A C 1
ATOM 731 O O . ASP A 1 92 ? 1.151 -8.739 1.964 1.00 60.09 92 ASP A O 1
ATOM 735 N N . GLU A 1 93 ? 1.615 -7.765 0.004 1.00 66.38 93 GLU A N 1
ATOM 736 C CA . GLU A 1 93 ? 0.320 -7.088 -0.098 1.00 66.38 93 GLU A CA 1
ATOM 737 C C . GLU A 1 93 ? -0.728 -8.097 -0.584 1.00 66.38 93 GLU A C 1
ATOM 739 O O . GLU A 1 93 ? -0.996 -8.236 -1.777 1.00 66.38 93 GLU A O 1
ATOM 744 N N . LYS A 1 94 ? -1.325 -8.837 0.357 1.00 74.38 94 LYS A N 1
ATOM 745 C CA . LYS A 1 94 ? -2.485 -9.682 0.057 1.00 74.38 94 LYS A CA 1
ATOM 746 C C . LYS A 1 94 ? -3.623 -8.787 -0.450 1.00 74.38 94 LYS A C 1
ATOM 748 O O . LYS A 1 94 ? -4.041 -7.892 0.291 1.00 74.38 94 LYS A O 1
ATOM 753 N N . PRO A 1 95 ? -4.135 -9.005 -1.674 1.00 77.31 95 PRO A N 1
ATOM 754 C CA . PRO A 1 95 ? -5.232 -8.206 -2.196 1.00 77.31 95 PRO A CA 1
ATOM 755 C C . PRO A 1 95 ? -6.467 -8.398 -1.317 1.00 77.31 95 PRO A C 1
ATOM 757 O O . PRO A 1 95 ? -6.832 -9.521 -0.964 1.00 77.31 95 PRO A O 1
ATOM 760 N N . GLU A 1 96 ? -7.111 -7.294 -0.949 1.00 81.50 96 GLU A N 1
ATOM 761 C CA . GLU A 1 96 ? -8.324 -7.348 -0.142 1.00 81.50 96 GLU A CA 1
ATOM 762 C C . GLU A 1 96 ? -9.514 -7.767 -1.006 1.00 81.50 96 GLU A C 1
ATOM 764 O O . GLU A 1 96 ? -9.880 -7.080 -1.960 1.00 81.50 96 GLU A O 1
ATOM 769 N N . THR A 1 97 ? -10.118 -8.907 -0.674 1.00 88.94 97 THR A N 1
ATOM 770 C CA . THR A 1 97 ? -11.357 -9.386 -1.296 1.00 88.94 97 THR A CA 1
ATOM 771 C C . THR A 1 97 ? -12.583 -8.760 -0.632 1.00 88.94 97 THR A C 1
ATOM 773 O O . THR A 1 97 ? -12.502 -8.260 0.493 1.00 88.94 97 THR A O 1
ATOM 776 N N . TYR A 1 98 ? -13.740 -8.822 -1.303 1.00 90.44 98 TYR A N 1
ATOM 777 C CA . TYR A 1 98 ? -15.020 -8.365 -0.743 1.00 90.44 98 TYR A CA 1
ATOM 778 C C . TYR A 1 98 ? -15.267 -8.933 0.665 1.00 90.44 98 TYR A C 1
ATOM 780 O O . TYR A 1 98 ? -15.512 -8.177 1.604 1.00 90.44 98 TYR A O 1
ATOM 788 N N . ASP A 1 99 ? -15.104 -10.247 0.834 1.00 90.88 99 ASP A N 1
ATOM 789 C CA . ASP A 1 99 ? -15.336 -10.926 2.113 1.00 90.88 99 ASP A CA 1
ATOM 790 C C . ASP A 1 99 ? -14.357 -10.466 3.200 1.00 90.88 99 ASP A C 1
ATOM 792 O O . ASP A 1 99 ? -14.750 -10.260 4.350 1.00 90.88 99 ASP A O 1
ATOM 796 N N . SER A 1 100 ? -13.088 -10.236 2.838 1.00 91.69 100 SER A N 1
ATOM 797 C CA . SER A 1 100 ? -12.084 -9.705 3.766 1.00 91.69 100 SER A CA 1
ATOM 798 C C . SER A 1 100 ? -12.459 -8.303 4.253 1.00 91.69 100 SER A C 1
ATOM 800 O O . SER A 1 100 ? -12.377 -8.017 5.449 1.00 91.69 100 SER A O 1
ATOM 802 N N . LEU A 1 101 ? -12.941 -7.446 3.350 1.00 91.44 101 LEU A N 1
ATOM 803 C CA . LEU A 1 101 ? -13.363 -6.084 3.673 1.00 91.44 101 LEU A CA 1
ATOM 804 C C . LEU A 1 101 ? -14.595 -6.053 4.577 1.00 91.44 101 LEU A C 1
ATOM 806 O O . LEU A 1 101 ? -14.639 -5.266 5.525 1.00 91.44 101 LEU A O 1
ATOM 810 N N . VAL A 1 102 ? -15.574 -6.924 4.322 1.00 93.81 102 VAL A N 1
ATOM 811 C CA . VAL A 1 102 ? -16.762 -7.070 5.176 1.00 93.81 102 VAL A CA 1
ATOM 812 C C . VAL A 1 102 ? -16.368 -7.575 6.567 1.00 93.81 102 VAL A C 1
ATOM 814 O O . VAL A 1 102 ? -16.818 -7.021 7.571 1.00 93.81 102 VAL A O 1
ATOM 817 N N . ALA A 1 103 ? -15.468 -8.560 6.653 1.00 94.25 103 ALA A N 1
ATOM 818 C CA . ALA A 1 103 ? -14.966 -9.062 7.930 1.00 94.25 103 ALA A CA 1
ATOM 819 C C . ALA A 1 103 ? -14.243 -7.971 8.742 1.00 94.25 103 ALA A C 1
ATOM 821 O O . ALA A 1 103 ? -14.465 -7.853 9.950 1.00 94.25 103 ALA A O 1
ATOM 822 N N . LYS A 1 104 ? -13.427 -7.133 8.086 1.00 93.38 104 LYS A N 1
ATOM 823 C CA . LYS A 1 104 ? -12.761 -5.983 8.724 1.00 93.38 104 LYS A CA 1
ATOM 824 C C . LYS A 1 104 ? -13.747 -4.923 9.195 1.00 93.38 104 LYS A C 1
ATOM 826 O O . LYS A 1 104 ? -13.582 -4.396 10.291 1.00 93.38 104 LYS A O 1
ATOM 831 N N . LEU A 1 105 ? -14.788 -4.640 8.411 1.00 94.12 105 LEU A N 1
ATOM 832 C CA . LEU A 1 105 ? -15.844 -3.708 8.808 1.00 94.12 105 LEU A CA 1
ATOM 833 C C . LEU A 1 105 ? -16.538 -4.199 10.082 1.00 94.12 105 LEU A C 1
ATOM 835 O O . LEU A 1 105 ? -16.674 -3.434 11.033 1.00 94.12 105 LEU A O 1
ATOM 839 N N . HIS A 1 106 ? -16.898 -5.482 10.135 1.00 94.88 106 HIS A N 1
ATOM 840 C CA . HIS A 1 106 ? -17.523 -6.072 11.316 1.00 94.88 106 HIS A CA 1
ATOM 841 C C . HIS A 1 106 ? -16.578 -6.098 12.532 1.00 94.88 106 HIS A C 1
ATOM 843 O O . HIS A 1 106 ? -17.008 -5.915 13.668 1.00 94.88 106 HIS A O 1
ATOM 849 N N . ALA A 1 107 ? -15.272 -6.304 12.328 1.00 94.81 107 ALA A N 1
ATOM 850 C CA . ALA A 1 107 ? -14.281 -6.189 13.398 1.00 94.81 107 ALA A CA 1
ATOM 851 C C . ALA A 1 107 ? -14.203 -4.759 13.962 1.00 94.81 107 ALA A C 1
ATOM 853 O O . ALA A 1 107 ? -14.273 -4.587 15.176 1.00 94.81 107 ALA A O 1
ATOM 854 N N . ALA A 1 108 ? -14.158 -3.743 13.095 1.00 94.31 108 ALA A N 1
ATOM 855 C CA . ALA A 1 108 ? -14.155 -2.343 13.514 1.00 94.31 108 ALA A CA 1
ATOM 856 C C . ALA A 1 108 ? -15.445 -1.946 14.260 1.00 94.31 108 ALA A C 1
ATOM 858 O O . ALA A 1 108 ? -15.397 -1.179 15.222 1.00 94.31 108 ALA A O 1
ATOM 859 N N . GLU A 1 109 ? -16.600 -2.479 13.851 1.00 94.31 109 GLU A N 1
ATOM 860 C CA . GLU A 1 109 ? -17.876 -2.263 14.547 1.00 94.31 109 GLU A CA 1
ATOM 861 C C . GLU A 1 109 ? -17.900 -2.906 15.937 1.00 94.31 109 GLU A C 1
ATOM 863 O O . GLU A 1 109 ? -18.351 -2.264 16.888 1.00 94.31 109 GLU A O 1
ATOM 868 N N . ARG A 1 110 ? -17.341 -4.116 16.085 1.00 95.06 110 ARG A N 1
ATOM 869 C CA . ARG A 1 110 ? -17.172 -4.763 17.396 1.00 95.06 110 ARG A CA 1
ATOM 870 C C . ARG A 1 110 ? -16.260 -3.956 18.318 1.00 95.06 110 ARG A C 1
ATOM 872 O O . ARG A 1 110 ? -16.659 -3.653 19.441 1.00 95.06 110 ARG A O 1
ATOM 879 N N . GLU A 1 111 ? -15.098 -3.519 17.833 1.00 93.56 111 GLU A N 1
ATOM 880 C CA . GLU A 1 111 ? -14.195 -2.659 18.615 1.00 93.56 111 GLU A CA 1
ATOM 881 C C . GLU A 1 111 ? -14.886 -1.358 19.054 1.00 93.56 111 GLU A C 1
ATOM 883 O O . GLU A 1 111 ? -14.739 -0.923 20.198 1.00 93.56 111 GLU A O 1
ATOM 888 N N . LEU A 1 112 ? -15.688 -0.741 18.179 1.00 93.62 112 LEU A N 1
ATOM 889 C CA . LEU A 1 112 ? -16.473 0.442 18.535 1.00 93.62 112 LEU A CA 1
ATOM 890 C C . LEU A 1 112 ? -17.506 0.154 19.628 1.00 93.62 112 LEU A C 1
ATOM 892 O O . LEU A 1 112 ? -17.659 0.986 20.525 1.00 93.62 112 LEU A O 1
ATOM 896 N N . SER A 1 113 ? -18.201 -0.987 19.575 1.00 92.50 113 SER A N 1
ATOM 897 C CA . SER A 1 113 ? -19.137 -1.374 20.638 1.00 92.50 113 SER A CA 1
ATOM 898 C C . SER A 1 113 ? -18.429 -1.611 21.971 1.00 92.50 113 SER A C 1
ATOM 900 O O . SER A 1 113 ? -18.860 -1.057 22.978 1.00 92.50 113 SER A O 1
ATOM 902 N N . GLU A 1 114 ? -17.289 -2.305 21.975 1.00 93.12 114 GLU A N 1
ATOM 903 C CA . GLU A 1 114 ? -16.502 -2.555 23.188 1.00 93.12 114 GLU A CA 1
ATOM 904 C C . GLU A 1 114 ? -15.986 -1.253 23.816 1.00 93.12 114 GLU A C 1
ATOM 906 O O . GLU A 1 114 ? -16.044 -1.065 25.032 1.00 93.12 114 GLU A O 1
ATOM 911 N N . ILE A 1 115 ? -15.489 -0.317 23.000 1.00 91.00 115 ILE A N 1
ATOM 912 C CA . ILE A 1 115 ? -15.044 0.993 23.492 1.00 91.00 115 ILE A CA 1
ATOM 913 C C . ILE A 1 115 ? -16.235 1.804 24.018 1.00 91.00 115 ILE A C 1
ATOM 915 O O . ILE A 1 115 ? -16.116 2.471 25.047 1.00 91.00 115 ILE A O 1
ATOM 919 N N . ALA A 1 116 ? -17.385 1.749 23.345 1.00 89.94 116 ALA A N 1
ATOM 920 C CA . ALA A 1 116 ? -18.589 2.434 23.799 1.00 89.94 116 ALA A CA 1
ATOM 921 C C . ALA A 1 116 ? -19.092 1.880 25.140 1.00 89.94 116 ALA A C 1
ATOM 923 O O . ALA A 1 116 ? -19.497 2.661 25.997 1.00 89.94 116 ALA A O 1
ATOM 924 N N . GLU A 1 117 ? -19.039 0.565 25.349 1.00 89.94 117 GLU A N 1
ATOM 925 C CA . GLU A 1 117 ? -19.371 -0.065 26.630 1.00 89.94 117 GLU A CA 1
ATOM 926 C C . GLU A 1 117 ? -18.402 0.354 27.737 1.00 89.94 117 GLU A C 1
ATOM 928 O O . GLU A 1 117 ? -18.859 0.793 28.790 1.00 89.94 117 GLU A O 1
ATOM 933 N N . LYS A 1 118 ? -17.087 0.349 27.473 1.00 87.25 118 LYS A N 1
ATOM 934 C CA . LYS A 1 118 ? -16.059 0.833 28.418 1.00 87.25 118 LYS A CA 1
ATOM 935 C C . LYS A 1 118 ? -16.255 2.301 28.812 1.00 87.25 118 LYS A C 1
ATOM 937 O O . LYS A 1 118 ? -16.020 2.684 29.954 1.00 87.25 118 LYS A O 1
ATOM 942 N N . LEU A 1 119 ? -16.688 3.143 27.873 1.00 85.75 119 LEU A N 1
ATOM 943 C CA . LEU A 1 119 ? -16.990 4.548 28.159 1.00 85.75 119 LEU A CA 1
ATOM 944 C C . LEU A 1 119 ? -18.287 4.710 28.969 1.00 85.75 119 LEU A C 1
ATOM 946 O O . LEU A 1 119 ? -18.346 5.575 29.842 1.00 85.75 119 LEU A O 1
ATOM 950 N N . LYS A 1 120 ? -19.307 3.879 28.713 1.00 85.06 120 LYS A N 1
ATOM 951 C CA . LYS A 1 120 ? -20.589 3.892 29.442 1.00 85.06 120 LYS A CA 1
ATOM 952 C C . LYS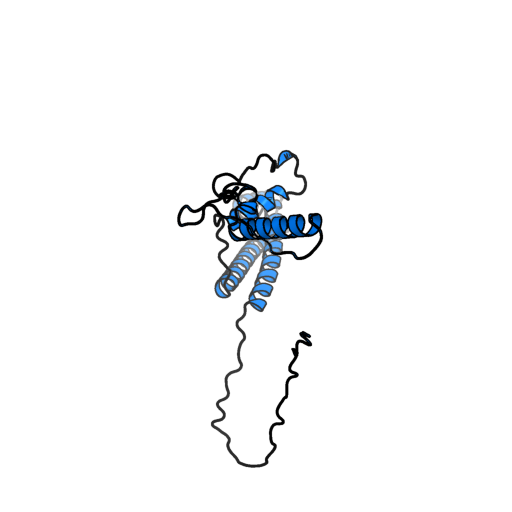 A 1 120 ? -20.470 3.357 30.869 1.00 85.06 120 LYS A C 1
ATOM 954 O O . LYS A 1 120 ? -21.058 3.939 31.783 1.00 85.06 120 LYS A O 1
ATOM 959 N N . SER A 1 121 ? -19.720 2.274 31.082 1.00 78.19 121 SER A N 1
ATOM 960 C CA . SER A 1 121 ? -19.472 1.743 32.429 1.00 78.19 121 SER A CA 1
ATOM 961 C C . SER A 1 121 ? -18.778 2.791 33.299 1.00 78.19 121 SER A C 1
ATOM 963 O O . SER A 1 121 ? -19.172 2.998 34.442 1.00 78.19 121 SER A O 1
ATOM 965 N N . SER A 1 122 ? -17.848 3.550 32.718 1.00 68.69 122 SER A N 1
ATOM 966 C CA . SER A 1 122 ? -17.150 4.629 33.414 1.00 68.69 122 SER A CA 1
ATOM 967 C C . SER A 1 122 ? -17.955 5.916 33.612 1.00 68.69 122 SER A C 1
ATOM 969 O O . SER A 1 122 ? -17.641 6.684 34.516 1.00 68.69 122 SER A O 1
ATOM 971 N N . SER A 1 123 ? -18.961 6.211 32.783 1.00 64.62 123 SER A N 1
ATOM 972 C CA . SER A 1 123 ? -19.845 7.358 33.040 1.00 64.62 123 SER A CA 1
ATOM 973 C C . SER A 1 123 ? -20.879 7.056 34.121 1.00 64.62 123 SER A C 1
ATOM 975 O O . SER A 1 123 ? -21.265 7.951 34.863 1.00 64.62 123 SER A O 1
ATOM 977 N N . THR A 1 124 ? -21.321 5.799 34.214 1.00 59.59 124 THR A N 1
ATOM 978 C CA . THR A 1 124 ? -22.360 5.374 35.166 1.00 59.59 124 THR A CA 1
ATOM 979 C C . THR A 1 124 ? -21.851 5.394 36.609 1.00 59.59 124 THR A C 1
ATOM 981 O O . THR A 1 124 ? -22.591 5.769 37.515 1.00 59.59 124 THR A O 1
ATOM 984 N N . THR A 1 125 ? -20.571 5.080 36.833 1.00 55.50 125 THR A N 1
ATOM 985 C CA . THR A 1 125 ? -19.935 5.224 38.155 1.00 55.50 125 THR A CA 1
ATOM 986 C C . THR A 1 125 ? -19.845 6.684 38.607 1.00 55.50 125 THR A C 1
ATOM 988 O O . THR A 1 125 ? -19.899 6.958 39.798 1.00 55.50 125 THR A O 1
ATOM 991 N N . GLN A 1 126 ? -19.797 7.628 37.665 1.00 54.59 126 GLN A N 1
ATOM 992 C CA . GLN A 1 126 ? -19.643 9.057 37.934 1.00 54.59 126 GLN A CA 1
ATOM 993 C C . GLN A 1 126 ? -20.975 9.775 38.234 1.00 54.59 126 GLN A C 1
ATOM 995 O O . GLN A 1 126 ? -20.976 10.855 38.811 1.00 54.59 126 GLN A O 1
ATOM 1000 N N . SER A 1 127 ? -22.125 9.199 37.856 1.00 52.72 127 SER A N 1
ATOM 1001 C CA . SER A 1 127 ? -23.449 9.824 38.047 1.00 52.72 127 SER A CA 1
ATOM 1002 C C . SER A 1 127 ? -24.120 9.526 39.394 1.00 52.72 127 SER A C 1
ATOM 1004 O O . SER A 1 127 ? -25.135 10.142 39.709 1.00 52.72 127 SER A O 1
ATOM 1006 N N . HIS A 1 128 ? -23.583 8.601 40.195 1.00 51.59 128 HIS A N 1
ATOM 1007 C CA . HIS A 1 128 ? -24.139 8.250 41.510 1.00 51.59 128 HIS A CA 1
ATOM 1008 C C . HIS A 1 128 ? -23.513 9.029 42.687 1.00 51.59 128 HIS A C 1
ATOM 1010 O O . HIS A 1 128 ? -23.911 8.806 43.827 1.00 51.59 128 HIS A O 1
ATOM 1016 N N . SER A 1 129 ? -22.580 9.958 42.440 1.00 52.28 129 SER A N 1
ATOM 1017 C CA . SER A 1 129 ? -21.733 10.578 43.476 1.00 52.28 129 SER A CA 1
ATOM 1018 C C . SER A 1 129 ? -22.201 11.938 44.015 1.00 52.28 129 SER A C 1
ATOM 1020 O O . SER A 1 129 ? -21.491 12.553 44.803 1.00 52.28 129 SER A O 1
ATOM 1022 N N . ALA A 1 130 ? -23.409 12.414 43.685 1.00 54.97 130 ALA A N 1
ATOM 1023 C CA . ALA A 1 130 ? -23.882 13.742 44.118 1.00 54.97 130 ALA A CA 1
ATOM 1024 C C . ALA A 1 130 ? -24.030 13.923 45.653 1.00 54.97 130 ALA A C 1
ATOM 1026 O O . ALA A 1 130 ? -24.348 15.021 46.105 1.00 54.97 130 ALA A O 1
ATOM 1027 N N . THR A 1 131 ? -23.809 12.872 46.455 1.00 56.06 131 THR A N 1
ATOM 1028 C CA . THR A 1 131 ? -23.896 12.893 47.926 1.00 56.06 131 THR A CA 1
ATOM 1029 C C . THR A 1 131 ? -22.682 12.284 48.644 1.00 56.06 131 THR A C 1
ATOM 1031 O O . THR A 1 131 ? -22.781 12.043 49.845 1.00 56.06 131 THR A O 1
ATOM 1034 N N . GLN A 1 132 ? -21.578 11.965 47.954 1.00 56.69 132 GLN A N 1
ATOM 1035 C CA . GLN A 1 132 ? -20.419 11.301 48.574 1.00 56.69 132 GLN A CA 1
ATOM 1036 C C . GLN A 1 132 ? -19.307 12.289 48.944 1.00 56.69 132 GLN A C 1
ATOM 1038 O O . GLN A 1 132 ? -19.023 13.233 48.211 1.00 56.69 132 GLN A O 1
ATOM 1043 N N . ASP A 1 133 ? -18.710 12.071 50.117 1.00 71.69 133 ASP A N 1
ATOM 1044 C CA . ASP A 1 133 ? -17.561 12.825 50.620 1.00 71.69 133 ASP A CA 1
ATOM 1045 C C . ASP A 1 133 ? -16.302 12.492 49.794 1.00 71.69 133 ASP A C 1
ATOM 1047 O O . ASP A 1 133 ? -16.183 11.393 49.247 1.00 71.69 133 ASP A O 1
ATOM 1051 N N . SER A 1 134 ? -15.335 13.413 49.716 1.00 78.38 134 SER A N 1
ATOM 1052 C CA . SER A 1 134 ? -14.136 13.258 48.863 1.00 78.38 134 SER A CA 1
ATOM 1053 C C . SER A 1 134 ? -13.327 11.987 49.164 1.00 78.38 134 SER A C 1
ATOM 1055 O O . SER A 1 134 ? -12.675 11.426 48.282 1.00 78.38 134 SER A O 1
ATOM 1057 N N . LEU A 1 135 ? -13.392 11.506 50.409 1.00 77.19 135 LEU A N 1
ATOM 1058 C CA . LEU A 1 135 ? -12.745 10.272 50.842 1.00 77.19 135 LEU A CA 1
ATOM 1059 C C . LEU A 1 135 ? -13.489 9.026 50.336 1.00 77.19 135 LEU A C 1
ATOM 1061 O O . LEU A 1 135 ? -12.850 8.055 49.937 1.00 77.19 135 LEU A O 1
ATOM 1065 N N . ASP A 1 136 ? -14.823 9.055 50.317 1.00 76.38 136 ASP A N 1
ATOM 1066 C CA . ASP A 1 136 ? -15.647 7.944 49.832 1.00 76.38 136 ASP A CA 1
ATOM 1067 C C . ASP A 1 136 ? -15.522 7.779 48.314 1.00 76.38 136 ASP A C 1
ATOM 1069 O O . ASP A 1 136 ? -15.465 6.650 47.819 1.00 76.38 136 ASP A O 1
ATOM 1073 N N . GLU A 1 137 ? -15.394 8.881 47.570 1.00 76.31 137 GLU A N 1
ATOM 1074 C CA . GLU A 1 137 ? -15.102 8.844 46.132 1.00 76.31 137 GLU A CA 1
ATOM 1075 C C . GLU A 1 137 ? -13.743 8.176 45.865 1.00 76.31 137 GLU A C 1
ATOM 1077 O O . GLU A 1 137 ? -13.647 7.252 45.062 1.00 76.31 137 GLU A O 1
ATOM 1082 N N . PHE A 1 138 ? -12.712 8.517 46.643 1.00 74.94 138 PHE A N 1
ATOM 1083 C CA . PHE A 1 138 ? -11.404 7.863 46.545 1.00 74.94 138 PHE A CA 1
ATOM 1084 C C . PHE A 1 138 ? -11.446 6.372 46.930 1.00 74.94 138 PHE A C 1
ATOM 1086 O O . PHE A 1 138 ? -10.838 5.525 46.271 1.00 74.94 138 PHE A O 1
ATOM 1093 N N . MET A 1 139 ? -12.183 6.012 47.986 1.00 78.94 139 MET A N 1
ATOM 1094 C CA . MET A 1 139 ? -12.311 4.616 48.416 1.00 78.94 139 MET A CA 1
ATOM 1095 C C . MET A 1 139 ? -13.123 3.766 47.436 1.00 78.94 139 MET A C 1
ATOM 1097 O O . MET A 1 139 ? -12.823 2.583 47.267 1.00 78.94 139 MET A O 1
ATOM 1101 N N . THR A 1 140 ? -14.151 4.332 46.805 1.00 73.69 140 THR A N 1
ATOM 1102 C CA . THR A 1 140 ? -14.920 3.650 45.756 1.00 73.69 140 THR A CA 1
ATOM 1103 C C . THR A 1 140 ? -14.113 3.533 44.469 1.00 73.69 140 THR A C 1
ATOM 1105 O O . THR A 1 140 ? -14.137 2.471 43.852 1.00 73.69 140 THR A O 1
ATOM 1108 N N . GLU A 1 141 ? -13.317 4.542 44.118 1.00 71.62 141 GLU A N 1
ATOM 1109 C CA . GLU A 1 141 ? -12.401 4.499 42.980 1.00 71.62 141 GLU A CA 1
ATOM 1110 C C . GLU A 1 141 ? -11.365 3.373 43.130 1.00 71.62 141 GLU A C 1
ATOM 1112 O O . GLU A 1 141 ? -11.288 2.506 42.257 1.00 71.62 141 GLU A O 1
ATOM 1117 N N . ILE A 1 142 ? -10.682 3.282 44.280 1.00 71.19 142 ILE A N 1
ATOM 1118 C CA . ILE A 1 142 ? -9.741 2.184 44.575 1.00 71.19 142 ILE A CA 1
ATOM 1119 C C . ILE A 1 142 ? -10.433 0.817 44.573 1.00 71.19 142 ILE A C 1
ATOM 1121 O O . ILE A 1 142 ? -9.885 -0.147 44.045 1.00 71.19 142 ILE A O 1
ATOM 1125 N N . LYS A 1 143 ? -11.631 0.707 45.159 1.00 72.25 143 LYS A N 1
ATOM 1126 C CA . LYS A 1 143 ? -12.374 -0.565 45.205 1.00 72.25 143 LYS A CA 1
ATOM 1127 C C . LYS A 1 143 ? -12.925 -0.987 43.847 1.00 72.25 143 LYS A C 1
ATOM 1129 O O . LYS A 1 143 ? -13.214 -2.165 43.666 1.00 72.25 143 LYS A O 1
ATOM 1134 N N . SER A 1 144 ? -13.134 -0.042 42.933 1.00 63.12 144 SER A N 1
ATOM 1135 C CA . SER A 1 144 ? -13.819 -0.318 41.675 1.00 63.12 144 SER A CA 1
ATOM 1136 C C . SER A 1 144 ? -12.905 -0.806 40.556 1.00 63.12 144 SER A C 1
ATOM 1138 O O . SER A 1 144 ? -13.452 -1.370 39.619 1.00 63.12 144 SER A O 1
ATOM 1140 N N . GLU A 1 145 ? -11.578 -0.596 40.603 1.00 58.50 145 GLU A N 1
ATOM 1141 C CA . GLU A 1 145 ? -10.603 -0.916 39.522 1.00 58.50 145 GLU A CA 1
ATOM 1142 C C . GLU A 1 145 ? -11.041 -0.496 38.086 1.00 58.50 145 GLU A C 1
ATOM 1144 O O . GLU A 1 145 ? -10.404 -0.841 37.092 1.00 58.50 145 GLU A O 1
ATOM 1149 N N . CYS A 1 146 ? -12.128 0.274 37.955 1.00 54.41 146 CYS A N 1
ATOM 1150 C CA . CYS A 1 146 ? -12.920 0.457 36.734 1.00 54.41 146 CYS A CA 1
ATOM 1151 C C . CYS A 1 146 ? -13.189 1.946 36.458 1.00 54.41 146 CYS A C 1
ATOM 1153 O O . CYS A 1 146 ? -14.018 2.303 35.617 1.00 54.41 146 CYS A O 1
ATOM 1155 N N . SER A 1 147 ? -12.480 2.852 37.137 1.00 64.19 147 SER A N 1
ATOM 1156 C CA . SER A 1 147 ? -12.369 4.224 36.659 1.00 64.19 147 SER A CA 1
ATOM 1157 C C . SER A 1 147 ? -11.310 4.253 35.555 1.00 64.19 147 SER A C 1
ATOM 1159 O O . SER A 1 147 ? -10.118 4.029 35.761 1.00 64.19 147 SER A O 1
ATOM 1161 N N . VAL A 1 148 ? -11.744 4.462 34.311 1.00 67.44 148 VAL A N 1
ATOM 1162 C CA . VAL A 1 148 ? -10.789 4.723 33.229 1.00 67.44 148 VAL A CA 1
ATOM 1163 C C . VAL A 1 148 ? -10.208 6.119 33.439 1.00 67.44 148 VAL A C 1
ATOM 1165 O O . VAL A 1 148 ? -10.930 7.118 33.387 1.00 67.44 148 VAL A O 1
ATOM 1168 N N . ASP A 1 149 ? -8.895 6.179 33.665 1.00 80.00 149 ASP A N 1
ATOM 1169 C CA . ASP A 1 149 ? -8.133 7.421 33.812 1.00 80.00 149 ASP A CA 1
ATOM 1170 C C . ASP A 1 149 ? -8.456 8.413 32.675 1.00 80.00 149 ASP A C 1
ATOM 1172 O O . ASP A 1 149 ? -8.673 8.033 31.519 1.00 80.00 149 ASP A O 1
ATOM 1176 N N . SER A 1 150 ? -8.461 9.707 32.982 1.00 81.25 150 SER A N 1
ATOM 1177 C CA . SER A 1 150 ? -8.703 10.809 32.048 1.00 81.25 150 SER A CA 1
ATOM 1178 C C . SER A 1 150 ? -7.890 10.705 30.744 1.00 81.25 150 SER A C 1
ATOM 1180 O O . SER A 1 150 ? -8.407 11.004 29.660 1.00 81.25 150 SER A O 1
ATOM 1182 N N . VAL A 1 151 ? -6.639 10.233 30.817 1.00 85.38 151 VAL A N 1
ATOM 1183 C CA . VAL A 1 151 ? -5.773 10.005 29.651 1.00 85.38 151 VAL A CA 1
ATOM 1184 C C . VAL A 1 151 ? -6.285 8.829 28.825 1.00 85.38 151 VAL A C 1
ATOM 1186 O O . VAL A 1 151 ? -6.392 8.926 27.599 1.00 85.38 151 VAL A O 1
ATOM 1189 N N . THR A 1 152 ? -6.666 7.734 29.483 1.00 85.19 152 THR A N 1
ATOM 1190 C CA . THR A 1 152 ? -7.234 6.559 28.812 1.00 85.19 152 THR A CA 1
ATOM 1191 C C . THR A 1 152 ? -8.574 6.882 28.155 1.00 85.19 152 THR A C 1
ATOM 1193 O O . THR A 1 152 ? -8.791 6.490 27.011 1.00 85.19 152 THR A O 1
ATOM 1196 N N . ARG A 1 153 ? -9.422 7.711 28.779 1.00 85.75 153 ARG A N 1
ATOM 1197 C CA . ARG A 1 153 ? -10.673 8.205 28.184 1.00 85.75 153 ARG A CA 1
ATOM 1198 C C . ARG A 1 153 ? -10.420 9.006 26.905 1.00 85.75 153 ARG A C 1
ATOM 1200 O O . ARG A 1 153 ? -11.069 8.760 25.888 1.00 85.75 153 ARG A O 1
ATOM 1207 N N . LYS A 1 154 ? -9.441 9.920 26.910 1.00 88.38 154 LYS A N 1
ATOM 1208 C CA . LYS A 1 154 ? -9.026 10.660 25.700 1.00 88.38 154 LYS A CA 1
ATOM 1209 C C . LYS A 1 154 ? -8.504 9.716 24.613 1.00 88.38 154 LYS A C 1
ATOM 1211 O O . LYS A 1 154 ? -8.882 9.863 23.452 1.00 88.38 154 LYS A O 1
ATOM 1216 N N . LYS A 1 155 ? -7.699 8.713 24.982 1.00 91.69 155 LYS A N 1
ATOM 1217 C CA . LYS A 1 155 ? -7.193 7.686 24.057 1.00 91.69 155 LYS A CA 1
ATOM 1218 C C . LYS A 1 155 ? -8.325 6.861 23.441 1.00 91.69 155 LYS A C 1
ATOM 1220 O O . LYS A 1 155 ? -8.312 6.627 22.236 1.00 91.69 155 LYS A O 1
ATOM 1225 N N . LEU A 1 156 ? -9.324 6.473 24.235 1.00 91.44 156 LEU A N 1
ATOM 1226 C CA . LEU A 1 156 ? -10.514 5.771 23.753 1.00 91.44 156 LEU A CA 1
ATOM 1227 C C . LEU A 1 156 ? -11.305 6.639 22.766 1.00 91.44 156 LEU A C 1
ATOM 1229 O O . LEU A 1 156 ? -11.656 6.155 21.695 1.00 91.44 156 LEU A O 1
ATOM 1233 N N . HIS A 1 157 ? -11.513 7.929 23.051 1.00 90.44 157 HIS A N 1
ATOM 1234 C CA . HIS A 1 157 ? -12.166 8.841 22.104 1.00 90.44 157 HIS A CA 1
ATOM 1235 C C . HIS A 1 157 ? -11.393 8.992 20.787 1.00 90.44 157 HIS A C 1
ATOM 1237 O O . HIS A 1 157 ? -12.001 8.890 19.719 1.00 90.44 157 HIS A O 1
ATOM 1243 N N . LEU A 1 158 ? -10.069 9.165 20.837 1.00 93.94 158 LEU A N 1
ATOM 1244 C CA . LEU A 1 158 ? -9.233 9.190 19.631 1.00 93.94 158 LEU A CA 1
ATOM 1245 C C . LEU A 1 158 ? -9.380 7.892 18.834 1.00 93.94 158 LEU A C 1
ATOM 1247 O O . LEU A 1 158 ? -9.641 7.932 17.631 1.00 93.94 158 LEU A O 1
ATOM 1251 N N . ARG A 1 159 ? -9.340 6.743 19.518 1.00 93.00 159 ARG A N 1
ATOM 1252 C CA . ARG A 1 159 ? -9.528 5.441 18.879 1.00 93.00 159 ARG A CA 1
ATOM 1253 C C . ARG A 1 159 ? -10.910 5.302 18.238 1.00 93.00 159 ARG A C 1
ATOM 1255 O O . ARG A 1 159 ? -11.005 4.807 17.120 1.00 93.00 159 ARG A O 1
ATOM 1262 N N . THR A 1 160 ? -11.978 5.794 18.876 1.00 93.69 160 THR A N 1
ATOM 1263 C CA . THR A 1 160 ? -13.315 5.795 18.252 1.00 93.69 160 THR A CA 1
ATOM 1264 C C . THR A 1 160 ? -13.375 6.649 16.988 1.00 93.69 160 THR A C 1
ATOM 1266 O O . THR A 1 160 ? -14.067 6.290 16.035 1.00 93.69 160 THR A O 1
ATOM 1269 N N . PHE A 1 161 ? -12.652 7.770 16.950 1.00 94.69 161 PHE A N 1
ATOM 1270 C CA . PHE A 1 161 ? -12.588 8.628 15.772 1.00 94.69 161 PHE A CA 1
ATOM 1271 C C . PHE A 1 161 ? -11.83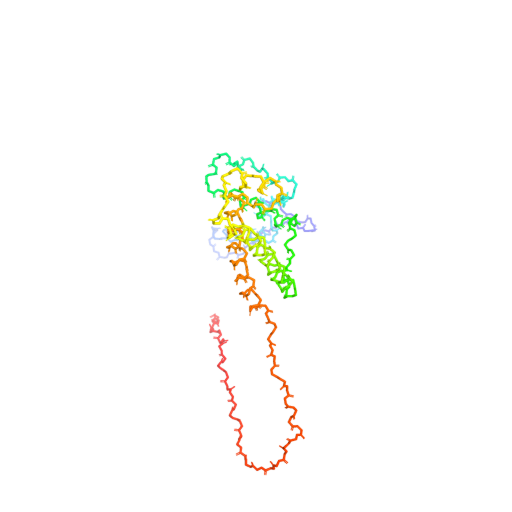5 7.948 14.620 1.00 94.69 161 PHE A C 1
ATOM 1273 O O . PHE A 1 161 ? -12.328 7.931 13.491 1.00 94.69 161 PHE A O 1
ATOM 1280 N N . GLU A 1 162 ? -10.689 7.328 14.909 1.00 94.75 162 GLU A N 1
ATOM 1281 C CA . GLU A 1 162 ? -9.922 6.535 13.941 1.00 94.75 162 GLU A CA 1
ATOM 1282 C C . GLU A 1 162 ? -10.753 5.386 13.360 1.00 94.75 162 GLU A C 1
ATOM 1284 O O . GLU A 1 162 ? -10.854 5.259 12.139 1.00 94.75 162 GLU A O 1
ATOM 1289 N N . LEU A 1 163 ? -11.418 4.609 14.222 1.00 94.50 163 LEU A N 1
ATOM 1290 C CA . LEU A 1 163 ? -12.268 3.490 13.810 1.00 94.50 163 LEU A CA 1
ATOM 1291 C C . LEU A 1 163 ? -13.454 3.947 12.957 1.00 94.50 163 LEU A C 1
ATOM 1293 O O . LEU A 1 163 ? -13.795 3.291 11.977 1.00 94.50 163 LEU A O 1
ATOM 1297 N N . ARG A 1 164 ? -14.063 5.103 13.255 1.00 93.69 164 ARG A N 1
ATOM 1298 C CA . ARG A 1 164 ? -15.126 5.679 12.409 1.00 93.69 164 ARG A CA 1
ATOM 1299 C C . ARG A 1 164 ? -14.613 6.089 11.030 1.00 93.69 164 ARG A C 1
ATOM 1301 O O . ARG A 1 164 ? -15.292 5.841 10.032 1.00 93.69 164 ARG A O 1
ATOM 1308 N N . LYS A 1 165 ? -13.423 6.691 10.957 1.00 95.69 165 LYS A N 1
ATOM 1309 C CA . LYS A 1 165 ? -12.777 7.033 9.681 1.00 95.69 165 LYS A CA 1
ATOM 1310 C C . LYS A 1 165 ? -12.473 5.772 8.871 1.00 95.69 165 LYS A C 1
ATOM 1312 O O . LYS A 1 165 ? -12.720 5.734 7.665 1.00 95.69 165 LYS A O 1
ATOM 1317 N N . GLU A 1 166 ? -11.984 4.727 9.529 1.00 92.94 166 GLU A N 1
ATOM 1318 C CA . GLU A 1 166 ? -11.740 3.433 8.900 1.00 92.94 166 GLU A CA 1
ATOM 1319 C C . GLU A 1 166 ? -13.037 2.766 8.426 1.00 92.94 166 GLU A C 1
ATOM 1321 O O . GLU A 1 166 ? -13.093 2.307 7.289 1.00 92.94 166 GLU A O 1
ATOM 1326 N N . GLN A 1 167 ? -14.110 2.804 9.217 1.00 94.12 167 GLN A N 1
ATOM 1327 C CA . GLN A 1 167 ? -15.422 2.281 8.830 1.00 94.12 167 GLN A CA 1
ATOM 1328 C C . GLN A 1 167 ? -15.955 2.974 7.566 1.00 94.12 167 GLN A C 1
ATOM 1330 O O . GLN A 1 167 ? -16.458 2.310 6.661 1.00 94.12 167 GLN A O 1
ATOM 1335 N N . GLN A 1 168 ? -15.820 4.302 7.464 1.00 94.19 168 GLN A N 1
ATOM 1336 C CA . GLN A 1 168 ? -16.190 5.048 6.254 1.00 94.19 168 GLN A CA 1
ATOM 1337 C C . GLN A 1 168 ? -15.342 4.632 5.046 1.00 94.19 168 GLN A C 1
ATOM 1339 O O . GLN A 1 168 ? -15.886 4.409 3.962 1.00 94.19 168 GLN A O 1
ATOM 1344 N N . ARG A 1 169 ? -14.025 4.468 5.233 1.00 94.31 169 ARG A N 1
ATOM 1345 C CA . ARG A 1 169 ? -13.107 3.985 4.191 1.00 94.31 169 ARG A CA 1
ATOM 1346 C C . ARG A 1 169 ? -13.488 2.581 3.711 1.00 94.31 169 ARG A C 1
ATOM 1348 O O . ARG A 1 169 ? -13.583 2.364 2.506 1.00 94.31 169 ARG A O 1
ATOM 1355 N N . LEU A 1 170 ? -13.740 1.655 4.637 1.00 93.94 170 LEU A N 1
ATOM 1356 C CA . LEU A 1 170 ? -14.134 0.274 4.345 1.00 93.94 170 LEU A CA 1
ATOM 1357 C C . LEU A 1 170 ? -15.485 0.219 3.629 1.00 93.94 170 LEU A C 1
ATOM 1359 O O . LEU A 1 170 ? -15.594 -0.464 2.619 1.00 93.94 170 LEU A O 1
ATOM 1363 N N . LYS A 1 171 ? -16.485 0.997 4.063 1.00 93.50 171 LYS A N 1
ATOM 1364 C CA . LYS A 1 171 ? -17.776 1.120 3.358 1.00 93.50 171 LYS A CA 1
ATOM 1365 C C . LYS A 1 171 ? -17.606 1.637 1.928 1.00 93.50 171 LYS A C 1
ATOM 1367 O O . LYS A 1 171 ? -18.241 1.121 1.011 1.00 93.50 171 LYS A O 1
ATOM 1372 N N . GLY A 1 172 ? -16.734 2.628 1.732 1.00 92.88 172 GLY A N 1
ATOM 1373 C CA . GLY A 1 172 ? -16.385 3.134 0.405 1.00 92.88 172 GLY A CA 1
ATOM 1374 C C . GLY A 1 172 ? -15.756 2.057 -0.479 1.00 92.88 172 GLY A C 1
ATOM 1375 O O . GLY A 1 172 ? -16.164 1.894 -1.626 1.00 92.88 172 GLY A O 1
ATOM 1376 N N . LEU A 1 173 ? -14.818 1.282 0.069 1.00 91.75 173 LEU A N 1
ATOM 1377 C CA . LEU A 1 173 ? -14.142 0.211 -0.660 1.00 91.75 173 LEU A CA 1
ATOM 1378 C C . LEU A 1 173 ? -15.088 -0.956 -0.978 1.00 91.75 173 LEU A C 1
ATOM 1380 O O . LEU A 1 173 ? -15.110 -1.428 -2.109 1.00 91.75 173 LEU A O 1
ATOM 1384 N N . ILE A 1 174 ? -15.947 -1.347 -0.033 1.00 92.88 174 ILE A N 1
ATOM 1385 C CA . ILE A 1 174 ? -16.999 -2.349 -0.243 1.00 92.88 174 ILE A CA 1
ATOM 1386 C C . ILE A 1 174 ? -17.903 -1.924 -1.399 1.00 92.88 174 ILE A C 1
ATOM 1388 O O . ILE A 1 174 ? -18.101 -2.714 -2.306 1.00 92.88 174 ILE A O 1
ATOM 1392 N N . LYS A 1 175 ? -18.373 -0.671 -1.441 1.00 91.38 175 LYS A N 1
ATOM 1393 C CA . LYS A 1 175 ? -19.220 -0.165 -2.537 1.00 91.38 175 LYS A CA 1
ATOM 1394 C C . LYS A 1 175 ? -18.559 -0.257 -3.921 1.00 91.38 175 LYS A C 1
ATOM 1396 O O . LYS A 1 175 ? -19.258 -0.366 -4.922 1.00 91.38 175 LYS A O 1
ATOM 1401 N N . ILE A 1 176 ? -17.232 -0.167 -3.992 1.00 89.94 176 ILE A N 1
ATOM 1402 C CA . ILE A 1 176 ? -16.487 -0.321 -5.250 1.00 89.94 176 ILE A CA 1
ATOM 1403 C C . ILE A 1 176 ? -16.381 -1.802 -5.630 1.00 89.94 176 ILE A C 1
ATOM 1405 O O . ILE A 1 176 ? -16.493 -2.147 -6.801 1.00 89.94 176 ILE A O 1
ATOM 1409 N N . VAL A 1 177 ? -16.160 -2.667 -4.639 1.00 89.19 177 VAL A N 1
ATOM 1410 C CA . VAL A 1 177 ? -15.883 -4.097 -4.835 1.00 89.19 177 VAL A CA 1
ATOM 1411 C C . VAL A 1 177 ? -17.166 -4.944 -4.859 1.00 89.19 177 VAL A C 1
ATOM 1413 O O . VAL A 1 177 ? -17.115 -6.111 -5.238 1.00 89.19 177 VAL A O 1
ATOM 1416 N N . THR A 1 178 ? -18.329 -4.388 -4.494 1.00 86.50 178 THR A N 1
ATOM 1417 C CA . THR A 1 178 ? -19.613 -5.100 -4.550 1.00 86.50 178 THR A CA 1
ATOM 1418 C C . THR A 1 178 ? -19.832 -5.667 -5.952 1.00 86.50 178 THR A C 1
ATOM 1420 O O . THR A 1 178 ? -19.843 -4.889 -6.912 1.00 86.50 178 THR A O 1
ATOM 1423 N N . PRO A 1 179 ? -20.032 -6.990 -6.093 1.00 82.19 179 PRO A N 1
ATOM 1424 C CA . PRO A 1 179 ? -20.309 -7.581 -7.392 1.00 82.19 179 PRO A CA 1
ATOM 1425 C C . PRO A 1 179 ? -21.589 -6.966 -7.962 1.00 82.19 179 PRO A C 1
ATOM 1427 O O . PRO A 1 179 ? -22.560 -6.739 -7.236 1.00 82.19 179 PRO A O 1
ATOM 1430 N N . ALA A 1 180 ? -21.587 -6.672 -9.264 1.00 80.25 180 ALA A N 1
ATOM 1431 C CA . ALA A 1 180 ? -22.755 -6.119 -9.932 1.00 80.25 180 ALA A CA 1
ATOM 1432 C C . ALA A 1 180 ? -23.929 -7.097 -9.793 1.00 80.25 180 ALA A C 1
ATOM 1434 O O . ALA A 1 180 ? -23.906 -8.195 -10.351 1.00 80.25 180 ALA A O 1
ATOM 1435 N N . SER A 1 181 ? -24.951 -6.694 -9.036 1.00 75.94 181 SER A N 1
ATOM 1436 C CA . SER A 1 181 ? -26.194 -7.450 -8.931 1.00 75.94 181 SER A CA 1
ATOM 1437 C C . SER A 1 181 ? -26.923 -7.343 -10.266 1.00 75.94 181 SER A C 1
ATOM 1439 O O . SER A 1 181 ? -27.516 -6.310 -10.586 1.00 75.94 181 SER A O 1
ATOM 1441 N N . MET A 1 182 ? -26.797 -8.378 -11.097 1.00 75.88 182 MET A N 1
ATOM 1442 C CA . MET A 1 182 ? -27.568 -8.468 -12.329 1.00 75.88 182 MET A CA 1
ATOM 1443 C C . MET A 1 182 ? -29.027 -8.754 -11.960 1.00 75.88 182 MET A C 1
ATOM 1445 O O . MET A 1 182 ? -29.274 -9.677 -11.180 1.00 75.88 182 MET A O 1
ATOM 1449 N N . PRO A 1 183 ? -29.997 -7.984 -12.486 1.00 80.44 183 PRO A N 1
ATOM 1450 C CA . PRO A 1 183 ? -31.404 -8.260 -12.239 1.00 80.44 183 PRO A CA 1
ATOM 1451 C C . PRO A 1 183 ? -31.741 -9.672 -12.723 1.00 80.44 183 PRO A C 1
ATOM 1453 O O . PRO A 1 183 ? -31.280 -10.092 -13.787 1.00 80.44 183 PRO A O 1
ATOM 1456 N N . GLU A 1 184 ? -32.543 -10.392 -11.939 1.00 75.62 184 GLU A N 1
ATOM 1457 C CA . GLU A 1 184 ? -32.981 -11.744 -12.279 1.00 75.62 184 GLU A CA 1
ATOM 1458 C C . GLU A 1 184 ? -33.577 -11.763 -13.690 1.00 75.62 184 GLU A C 1
ATOM 1460 O O . GLU A 1 184 ? -34.468 -10.972 -14.028 1.00 75.62 184 GLU A O 1
ATOM 1465 N N . LEU A 1 185 ? -33.059 -12.663 -14.532 1.00 68.12 185 LEU A N 1
ATOM 1466 C CA . LEU A 1 185 ? -33.581 -12.896 -15.871 1.00 68.12 185 LEU A CA 1
ATOM 1467 C C . LEU A 1 185 ? -35.008 -13.422 -15.726 1.00 68.12 185 LEU A C 1
ATOM 1469 O O . LEU A 1 185 ? -35.226 -14.615 -15.521 1.00 68.12 185 LEU A O 1
ATOM 1473 N N . LYS A 1 186 ? -35.991 -12.526 -15.839 1.00 70.06 186 LYS A N 1
ATOM 1474 C CA . LYS A 1 186 ? -37.395 -12.905 -15.987 1.00 70.06 186 LYS A CA 1
ATOM 1475 C C . LYS A 1 186 ? -37.491 -13.770 -17.239 1.00 70.06 186 LYS A C 1
ATOM 1477 O O . LYS A 1 186 ? -37.426 -13.252 -18.353 1.00 70.06 186 LYS A O 1
ATOM 1482 N N . SER A 1 187 ? -37.596 -15.085 -17.066 1.00 63.88 187 SER A N 1
ATOM 1483 C CA . SER A 1 187 ? -37.793 -16.018 -18.168 1.00 63.88 187 SER A CA 1
ATOM 1484 C C . SER A 1 187 ? -39.058 -15.605 -18.921 1.00 63.88 187 SER A C 1
ATOM 1486 O O . SER A 1 187 ? -40.160 -15.717 -18.388 1.00 63.88 187 SER A O 1
ATOM 1488 N N . GLN A 1 188 ? -38.914 -15.121 -20.155 1.00 57.34 188 GLN A N 1
ATOM 1489 C CA . GLN A 1 188 ? -40.019 -14.706 -21.033 1.00 57.34 188 GLN A CA 1
ATOM 1490 C C . GLN A 1 188 ? -40.879 -15.890 -21.535 1.00 57.34 188 GLN A C 1
ATOM 1492 O O . GLN A 1 188 ? -41.492 -15.803 -22.594 1.00 57.34 188 GLN A O 1
ATOM 1497 N N . LEU A 1 189 ? -40.948 -17.007 -20.802 1.00 54.25 189 LEU A N 1
ATOM 1498 C CA . LEU A 1 189 ? -41.738 -18.184 -21.185 1.00 54.25 189 LEU A CA 1
ATOM 1499 C C . LEU A 1 189 ? -43.212 -18.107 -20.772 1.00 54.25 189 LEU A C 1
ATOM 1501 O O . L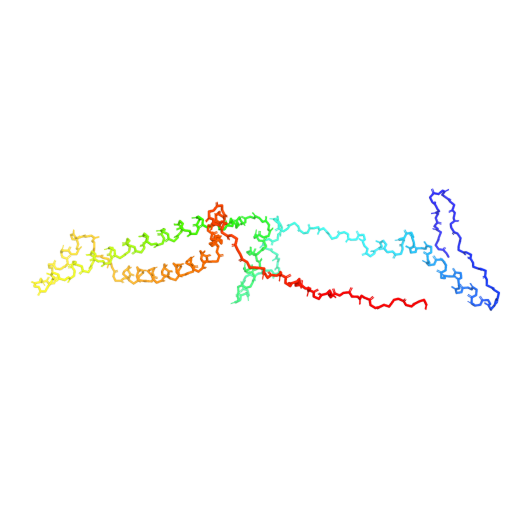EU A 1 189 ? -43.971 -19.025 -21.061 1.00 54.25 189 LEU A O 1
ATOM 1505 N N . GLN A 1 190 ? -43.653 -17.008 -20.163 1.00 51.03 190 GLN A N 1
ATOM 1506 C CA . GLN A 1 190 ? -45.055 -16.819 -19.813 1.00 51.03 190 GLN A CA 1
ATOM 1507 C C . GLN A 1 190 ? -45.505 -15.424 -20.227 1.00 51.03 190 GLN A C 1
ATOM 1509 O O . GLN A 1 190 ? -45.520 -14.509 -19.414 1.00 51.03 190 GLN A O 1
ATOM 1514 N N . ASN A 1 191 ? -45.725 -15.257 -21.536 1.00 48.44 191 ASN A N 1
ATOM 1515 C CA . ASN A 1 191 ? -46.716 -14.369 -22.164 1.00 48.44 191 ASN A CA 1
ATOM 1516 C C . ASN A 1 191 ? -46.372 -14.196 -23.651 1.00 48.44 191 ASN A C 1
ATOM 1518 O O . ASN A 1 191 ? -45.763 -13.208 -24.055 1.00 48.44 191 ASN A O 1
ATOM 1522 N N . GLN A 1 192 ? -46.782 -15.159 -24.477 1.00 39.31 192 GLN A N 1
ATOM 1523 C CA . GLN A 1 192 ? -47.003 -14.915 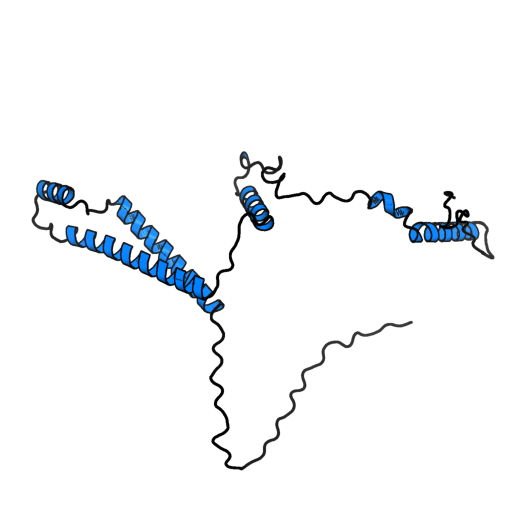-25.900 1.00 39.31 192 GLN A CA 1
ATOM 1524 C C . GLN A 1 192 ? -48.514 -14.835 -26.133 1.00 39.31 192 GLN A C 1
ATOM 1526 O O . GLN A 1 192 ? -49.172 -15.841 -26.371 1.00 39.31 192 GLN A O 1
ATOM 1531 N N . HIS A 1 193 ? -49.056 -13.623 -26.034 1.00 33.44 193 HIS A N 1
ATOM 1532 C CA . HIS A 1 193 ? -50.211 -13.220 -26.831 1.00 33.44 193 HIS A CA 1
ATOM 1533 C C . HIS A 1 193 ? -49.639 -12.493 -28.057 1.00 33.44 193 HIS A C 1
ATOM 1535 O O . HIS A 1 193 ? -48.785 -11.619 -27.874 1.00 33.44 193 HIS A O 1
ATOM 1541 N N . PRO A 1 194 ? -50.023 -12.839 -29.296 1.00 43.94 194 PRO A N 1
ATOM 1542 C CA . PRO A 1 194 ? -49.507 -12.159 -30.471 1.00 43.94 194 PRO A CA 1
ATOM 1543 C C . PRO A 1 194 ? -50.269 -10.844 -30.635 1.00 43.94 194 PRO A C 1
ATOM 1545 O O . PRO A 1 194 ? -51.490 -10.847 -30.541 1.00 43.94 194 PRO A O 1
ATOM 1548 N N . GLU A 1 195 ? -49.574 -9.727 -30.841 1.00 35.84 195 GLU A N 1
ATOM 1549 C CA . GLU A 1 195 ? -49.906 -8.770 -31.902 1.00 35.84 195 GLU A CA 1
ATOM 1550 C C . GLU A 1 195 ? -48.958 -7.565 -31.932 1.00 35.84 195 GLU A C 1
ATOM 1552 O O . GLU A 1 195 ? -48.469 -7.068 -30.922 1.00 35.84 195 GLU A O 1
ATOM 1557 N N . SER A 1 196 ? -48.798 -7.074 -33.157 1.00 34.59 196 SER A N 1
ATOM 1558 C CA . SER A 1 196 ? -48.212 -5.804 -33.571 1.00 34.59 196 SER A CA 1
ATOM 1559 C C . SER A 1 196 ? -46.689 -5.701 -33.685 1.00 34.59 196 SER A C 1
ATOM 1561 O O . SER A 1 196 ? -45.913 -5.567 -32.742 1.00 34.59 196 SER A O 1
ATOM 1563 N N . GLN A 1 197 ? -46.295 -5.720 -34.955 1.00 48.00 197 GLN A N 1
ATOM 1564 C CA . GLN A 1 197 ? -44.964 -5.515 -35.483 1.00 48.00 197 GLN A CA 1
ATOM 1565 C C . GLN A 1 197 ? -44.388 -4.158 -35.078 1.00 48.00 197 GLN A C 1
ATOM 1567 O O . GLN A 1 197 ? -45.032 -3.137 -35.286 1.00 48.00 197 GLN A O 1
ATOM 1572 N N . ASN A 1 198 ? -43.121 -4.129 -34.663 1.00 43.97 198 ASN A N 1
ATOM 1573 C CA . ASN A 1 198 ? -42.223 -3.018 -34.977 1.00 43.97 198 ASN A CA 1
ATOM 1574 C C . ASN A 1 198 ? -40.772 -3.521 -35.016 1.00 43.97 198 ASN A C 1
ATOM 1576 O O . ASN A 1 198 ? -40.216 -3.990 -34.027 1.00 43.97 198 ASN A O 1
ATOM 1580 N N . LYS A 1 199 ? -40.177 -3.471 -36.212 1.00 51.50 199 LYS A N 1
ATOM 1581 C CA . LYS A 1 199 ? -38.819 -3.944 -36.525 1.00 51.50 199 LYS A CA 1
ATOM 1582 C C . LYS A 1 199 ? -37.766 -3.152 -35.727 1.00 51.50 199 LYS A C 1
ATOM 1584 O O . LYS A 1 199 ? -37.862 -1.923 -35.692 1.00 51.50 199 LYS A O 1
ATOM 1589 N N . PRO A 1 200 ? -36.711 -3.780 -35.173 1.00 50.41 200 PRO A N 1
ATOM 1590 C CA . PRO A 1 200 ? -35.632 -3.032 -34.541 1.00 50.41 200 PRO A CA 1
ATOM 1591 C C . PRO A 1 200 ? -34.754 -2.362 -35.608 1.00 50.41 200 PRO A C 1
ATOM 1593 O O . PRO A 1 200 ? -34.244 -3.011 -36.527 1.00 50.41 200 PRO A O 1
ATOM 1596 N N . LYS A 1 201 ? -34.571 -1.042 -35.495 1.00 60.91 201 LYS A N 1
ATOM 1597 C CA . LYS A 1 201 ? -33.599 -0.287 -36.296 1.00 60.91 201 LYS A CA 1
ATOM 1598 C C . LYS A 1 201 ? -32.191 -0.729 -35.884 1.00 60.91 201 LYS A C 1
ATOM 1600 O O . LYS A 1 201 ? -31.838 -0.645 -34.712 1.00 60.91 201 LYS A O 1
ATOM 1605 N N . LYS A 1 202 ? -31.400 -1.216 -36.844 1.00 58.97 202 LYS A N 1
ATOM 1606 C CA . LYS A 1 202 ? -29.999 -1.609 -36.633 1.00 58.97 202 LYS A CA 1
ATOM 1607 C C . LYS A 1 202 ? -29.196 -0.383 -36.178 1.00 58.97 202 LYS A C 1
ATOM 1609 O O . LYS A 1 202 ? -29.126 0.601 -36.908 1.00 58.97 202 LYS A O 1
ATOM 1614 N N . LEU A 1 203 ? -28.600 -0.448 -34.990 1.00 60.81 203 LEU A N 1
ATOM 1615 C CA . LEU A 1 203 ? -27.633 0.538 -34.505 1.00 60.81 203 LEU A CA 1
ATOM 1616 C C . LEU A 1 203 ? -26.311 0.338 -35.257 1.00 60.81 203 LEU A C 1
ATOM 1618 O O . LEU A 1 203 ? -25.532 -0.557 -34.942 1.00 60.81 203 LEU A O 1
ATOM 1622 N N . THR A 1 204 ? -26.068 1.149 -36.282 1.00 62.62 204 THR A N 1
ATOM 1623 C CA . THR A 1 204 ? -24.753 1.272 -36.921 1.00 62.62 204 THR A CA 1
ATOM 1624 C C . THR A 1 204 ? -23.838 2.109 -36.030 1.00 62.62 204 THR A C 1
ATOM 1626 O O . THR A 1 204 ? -24.051 3.313 -35.898 1.00 62.62 204 THR A O 1
ATOM 1629 N N . LEU A 1 205 ? -22.828 1.483 -35.418 1.00 68.94 205 LEU A N 1
ATOM 1630 C CA . LEU A 1 205 ? -21.731 2.205 -34.768 1.00 68.94 205 LEU A CA 1
ATOM 1631 C C . LEU A 1 205 ? -20.746 2.736 -35.829 1.00 68.94 205 LEU A C 1
ATOM 1633 O O . LEU A 1 205 ? -20.492 2.040 -36.816 1.00 68.94 205 LEU A O 1
ATOM 1637 N N . PRO A 1 206 ? -20.179 3.942 -35.651 1.00 65.44 206 PRO A N 1
ATOM 1638 C CA . PRO A 1 206 ? -19.208 4.494 -36.585 1.00 65.44 206 PRO A CA 1
ATOM 1639 C C . PRO A 1 206 ? -17.881 3.730 -36.501 1.00 65.44 206 PRO A C 1
ATOM 1641 O O . PRO A 1 206 ? -17.298 3.575 -35.429 1.00 65.44 206 PRO A O 1
ATOM 1644 N N . LEU A 1 207 ? -17.394 3.270 -37.653 1.00 66.25 207 LEU A N 1
ATOM 1645 C CA . LEU A 1 207 ? -16.091 2.630 -37.791 1.00 66.25 207 LEU A CA 1
ATOM 1646 C C . LEU A 1 207 ? -15.006 3.719 -37.837 1.00 66.25 207 LEU A C 1
ATOM 1648 O O . LEU A 1 207 ? -14.770 4.330 -38.878 1.00 66.25 207 LEU A O 1
ATOM 1652 N N . PHE A 1 208 ? -14.359 3.994 -36.706 1.00 60.50 208 PHE A N 1
ATOM 1653 C CA . PHE A 1 208 ? -13.147 4.813 -36.687 1.00 60.50 208 PHE A CA 1
ATOM 1654 C C . PHE A 1 208 ? -11.945 3.959 -37.103 1.00 60.50 208 PHE A C 1
ATOM 1656 O O . PHE A 1 208 ? -11.664 2.948 -36.465 1.00 60.50 208 PHE A O 1
ATOM 1663 N N . GLY A 1 209 ? -11.221 4.385 -38.147 1.00 59.78 209 GLY A N 1
ATOM 1664 C CA . GLY A 1 209 ? -9.889 3.850 -38.459 1.00 59.78 209 GLY A CA 1
ATOM 1665 C C . GLY A 1 209 ? -9.609 3.514 -39.924 1.00 59.78 209 GLY A C 1
ATOM 1666 O O . GLY A 1 209 ? -9.139 2.421 -40.211 1.00 59.78 209 GLY A O 1
ATOM 1667 N N . ALA A 1 210 ? -9.837 4.439 -40.861 1.00 57.38 210 ALA A N 1
ATOM 1668 C CA . ALA A 1 210 ? -9.200 4.364 -42.178 1.00 57.38 210 ALA A CA 1
ATOM 1669 C C . ALA A 1 210 ? -7.872 5.140 -42.125 1.00 57.38 210 ALA A C 1
ATOM 1671 O O . ALA A 1 210 ? -7.858 6.370 -42.194 1.00 57.38 210 ALA A O 1
ATOM 1672 N N . MET A 1 211 ? -6.750 4.433 -41.955 1.00 58.34 211 MET A N 1
ATOM 1673 C CA . MET A 1 211 ? -5.416 5.029 -42.069 1.00 58.34 211 MET A CA 1
ATOM 1674 C C . MET A 1 211 ? -5.172 5.424 -43.529 1.00 58.34 211 MET A C 1
ATOM 1676 O O . MET A 1 211 ? -5.175 4.591 -44.434 1.00 58.34 211 MET A O 1
ATOM 1680 N N . LYS A 1 212 ? -5.005 6.726 -43.755 1.00 50.69 212 LYS A N 1
ATOM 1681 C CA . LYS A 1 212 ? -4.776 7.334 -45.062 1.00 50.69 212 LYS A CA 1
ATOM 1682 C C . LYS A 1 212 ? -3.295 7.237 -45.437 1.00 50.69 212 LYS A C 1
ATOM 1684 O O . LYS A 1 212 ? -2.464 7.856 -44.789 1.00 50.69 212 LYS A O 1
ATOM 1689 N N . GLY A 1 213 ? -3.022 6.539 -46.540 1.00 48.97 213 GLY A N 1
ATOM 1690 C CA . GLY A 1 213 ? -2.024 6.946 -47.533 1.00 48.97 213 GLY A CA 1
ATOM 1691 C C . GLY A 1 213 ? -0.574 6.518 -47.305 1.00 48.97 213 GLY A C 1
ATOM 1692 O O . GLY A 1 213 ? 0.211 7.261 -46.730 1.00 48.97 213 GLY A O 1
ATOM 1693 N N . GLY A 1 214 ? -0.190 5.390 -47.905 1.00 49.06 214 GLY A N 1
ATOM 1694 C CA . GLY A 1 214 ? 1.157 5.218 -48.448 1.00 49.06 214 GLY A CA 1
ATOM 1695 C C . GLY A 1 214 ? 1.132 5.585 -49.932 1.00 49.06 214 GLY A C 1
ATOM 1696 O O . GLY A 1 214 ? 0.417 4.940 -50.698 1.00 49.06 214 GLY A O 1
ATOM 1697 N N . SER A 1 215 ? 1.871 6.621 -50.332 1.00 49.91 215 SER A N 1
ATOM 1698 C CA . SER A 1 215 ? 2.235 6.816 -51.739 1.00 49.91 215 SER A CA 1
ATOM 1699 C C . SER A 1 215 ? 3.620 6.237 -51.966 1.00 49.91 215 SER A C 1
ATOM 1701 O O . SER A 1 215 ? 4.518 6.446 -51.150 1.00 49.91 215 SER A O 1
ATOM 1703 N N . LYS A 1 216 ? 3.731 5.509 -53.077 1.00 45.25 216 LYS A N 1
ATOM 1704 C CA . LYS A 1 216 ? 4.983 5.188 -53.762 1.00 45.25 216 LYS A CA 1
ATOM 1705 C C . LYS A 1 216 ? 5.702 6.458 -54.203 1.00 45.25 216 LYS A C 1
ATOM 1707 O O . LYS A 1 216 ? 4.990 7.477 -54.390 1.00 45.25 216 LYS A O 1
#